Protein AF-A0A453E920-F1 (afdb_monomer)

Foldseek 3Di:
DPPPPDDELVNLLVVLVVCVVVVVLVSSLVSLVVSVVRPHDLVSLLSSLQVNLLSCLLVVVLVSSLVSVLCSFFVSVDAVVVLVPDPSNPSSCVDVSVVVSVVPCVVDDNGGHPRHCVVLVVVVCVVPPCLVVLLVVLVVLLVVLVVQLVVLVVLLVQLVVDDPPRDPNVVSVVSNCVSVVSNVVSVVVNVVSVVVSVVVSVVVVVVVVQQQDWDQDPVRDTDGNVVCVVVDDDPDPPPVVVVVVVPPDDDDDDDPPPDD

Radius of gyration: 28.73 Å; Cα contacts (8 Å, |Δi|>4): 225; chains: 1; bounding box: 76×43×96 Å

Structure (mmCIF, N/CA/C/O backbone):
data_AF-A0A453E920-F1
#
_entry.id   AF-A0A453E920-F1
#
loop_
_atom_site.group_PDB
_atom_site.id
_atom_site.type_symbol
_atom_site.label_atom_id
_atom_site.label_alt_id
_atom_site.label_comp_id
_atom_site.label_asym_id
_atom_site.label_entity_id
_atom_site.label_seq_id
_atom_site.pdbx_PDB_ins_code
_atom_site.Cartn_x
_atom_site.Cartn_y
_atom_site.Cartn_z
_atom_site.occupancy
_atom_site.B_iso_or_equiv
_atom_site.auth_seq_id
_atom_site.auth_comp_id
_atom_site.auth_asym_id
_atom_site.auth_atom_id
_atom_site.pdbx_PDB_model_num
ATOM 1 N N . LYS A 1 1 ? -12.575 -1.274 51.269 1.00 40.09 1 LYS A N 1
ATOM 2 C CA . LYS A 1 1 ? -12.071 -0.145 50.456 1.00 40.09 1 LYS A CA 1
ATOM 3 C C . LYS A 1 1 ? -11.184 -0.757 49.392 1.00 40.09 1 LYS A C 1
ATOM 5 O O . LYS A 1 1 ? -10.051 -1.095 49.708 1.00 40.09 1 LYS A O 1
ATOM 10 N N . GLU A 1 2 ? -11.738 -1.022 48.214 1.00 43.22 2 GLU A N 1
ATOM 11 C CA . GLU A 1 2 ? -10.924 -1.364 47.049 1.00 43.22 2 GLU A CA 1
ATOM 12 C C . GLU A 1 2 ? -10.116 -0.117 46.690 1.00 43.22 2 GLU A C 1
ATOM 14 O O . GLU A 1 2 ? -10.652 0.991 46.658 1.00 43.22 2 GLU A O 1
ATOM 19 N N . VAL A 1 3 ? -8.803 -0.281 46.577 1.00 48.22 3 VAL A N 1
ATOM 20 C CA . VAL A 1 3 ? -7.906 0.777 46.127 1.00 48.22 3 VAL A CA 1
ATOM 21 C C . VAL A 1 3 ? -8.086 0.825 44.618 1.00 48.22 3 VAL A C 1
ATOM 23 O O . VAL A 1 3 ? -7.586 -0.050 43.918 1.00 48.22 3 VAL A O 1
AT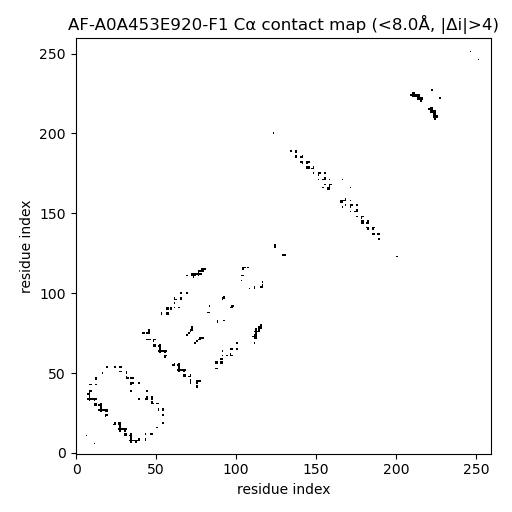OM 26 N N . GLU A 1 4 ? -8.872 1.784 44.137 1.00 58.09 4 GLU A N 1
ATOM 27 C CA . GLU A 1 4 ? -9.007 2.059 42.709 1.00 58.09 4 GLU A CA 1
ATOM 28 C C . GLU A 1 4 ? -7.611 2.452 42.203 1.00 58.09 4 GLU A C 1
ATOM 30 O O . GLU A 1 4 ? -7.067 3.499 42.568 1.00 58.09 4 GLU A O 1
ATOM 35 N N . ALA A 1 5 ? -6.956 1.530 41.495 1.00 64.88 5 ALA A N 1
ATOM 36 C CA . ALA A 1 5 ? -5.640 1.766 40.924 1.00 64.88 5 ALA A CA 1
ATOM 37 C C . ALA A 1 5 ? -5.732 2.940 39.939 1.00 64.88 5 ALA A C 1
ATOM 39 O O . ALA A 1 5 ? -6.736 3.083 39.242 1.00 64.88 5 ALA A O 1
ATOM 40 N N . ALA A 1 6 ? -4.698 3.786 39.896 1.00 77.81 6 ALA A N 1
ATOM 41 C CA . ALA A 1 6 ? -4.668 4.926 38.984 1.00 77.81 6 ALA A CA 1
ATOM 42 C C . ALA A 1 6 ? -4.947 4.465 37.536 1.00 77.81 6 ALA A C 1
ATOM 44 O O . ALA A 1 6 ? -4.443 3.407 37.141 1.00 77.81 6 ALA A O 1
ATOM 45 N N . PRO A 1 7 ? -5.745 5.217 36.755 1.00 84.25 7 PRO A N 1
ATOM 46 C CA . PRO A 1 7 ? -6.110 4.812 35.405 1.00 84.25 7 PRO A CA 1
ATOM 47 C C . PRO A 1 7 ? -4.858 4.671 34.535 1.00 84.25 7 PRO A C 1
ATOM 49 O O . PRO A 1 7 ? -4.007 5.560 34.496 1.00 84.25 7 PRO A O 1
ATOM 52 N N . THR A 1 8 ? -4.743 3.534 33.853 1.00 94.12 8 THR A N 1
ATOM 53 C CA . THR A 1 8 ? -3.705 3.265 32.852 1.00 94.12 8 THR A CA 1
ATOM 54 C C . THR A 1 8 ? -4.276 3.450 31.450 1.00 94.12 8 THR A C 1
ATOM 56 O O . THR A 1 8 ? -5.490 3.341 31.259 1.00 94.12 8 THR A O 1
ATOM 59 N N . ALA A 1 9 ? -3.414 3.676 30.455 1.00 93.44 9 ALA A N 1
ATOM 60 C CA . ALA A 1 9 ? -3.840 3.771 29.059 1.00 93.44 9 ALA A CA 1
ATOM 61 C C . ALA A 1 9 ? -4.641 2.532 28.613 1.00 93.44 9 ALA A C 1
ATOM 63 O O . ALA A 1 9 ? -5.716 2.669 28.034 1.00 93.44 9 ALA A O 1
ATOM 64 N N . GLU A 1 10 ? -4.181 1.327 28.963 1.00 93.38 10 GLU A N 1
ATOM 65 C CA . GLU A 1 10 ? -4.904 0.072 28.717 1.00 93.38 10 GLU A CA 1
ATOM 66 C C . GLU A 1 10 ? -6.298 0.048 29.371 1.00 93.38 10 GLU A C 1
ATOM 68 O O . GLU A 1 10 ? -7.283 -0.307 28.721 1.00 93.38 10 GLU A O 1
ATOM 73 N N . SER A 1 11 ? -6.405 0.455 30.642 1.00 94.81 11 SER A N 1
ATOM 74 C CA . SER A 1 11 ? -7.687 0.503 31.358 1.00 94.81 11 SER A CA 1
ATOM 75 C C . SER A 1 11 ? -8.667 1.471 30.687 1.00 94.81 11 SER A C 1
ATOM 77 O O . SER A 1 11 ? -9.828 1.124 30.469 1.00 94.81 11 SER A O 1
ATOM 79 N N . CYS A 1 12 ? -8.186 2.644 30.265 1.00 96.12 12 CYS A N 1
ATOM 80 C CA . CYS A 1 12 ? -8.972 3.612 29.505 1.00 96.12 12 CYS A CA 1
ATOM 81 C C . CYS A 1 12 ? -9.423 3.055 28.144 1.00 96.12 12 CYS A C 1
ATOM 83 O O . CYS A 1 12 ? -10.592 3.194 27.793 1.00 96.12 12 CYS A O 1
ATOM 85 N N . VAL A 1 13 ? -8.559 2.354 27.398 1.00 95.94 13 VAL A N 1
ATOM 86 C CA . VAL A 1 13 ? -8.959 1.695 26.137 1.00 95.94 13 VAL A CA 1
ATOM 87 C C . VAL A 1 13 ? -10.060 0.659 26.379 1.00 95.94 13 VAL A C 1
ATOM 89 O O . VAL A 1 13 ? -11.069 0.653 25.671 1.00 95.94 13 VAL A O 1
ATOM 92 N N . ASN A 1 14 ? -9.910 -0.191 27.395 1.00 95.44 14 ASN A N 1
ATOM 93 C CA . ASN A 1 14 ? -10.899 -1.220 27.717 1.00 95.44 14 ASN A CA 1
ATOM 94 C C . ASN A 1 14 ? -12.241 -0.612 28.153 1.00 95.44 14 ASN A C 1
ATOM 96 O O . ASN A 1 14 ? -13.299 -1.047 27.694 1.00 95.44 14 ASN A O 1
ATOM 100 N N . LEU A 1 15 ? -12.207 0.437 28.977 1.00 96.12 15 LEU A N 1
ATOM 101 C CA . LEU A 1 15 ? -13.405 1.161 29.397 1.00 96.12 15 LEU A CA 1
ATOM 102 C C . LEU A 1 15 ? -14.082 1.879 28.218 1.00 96.12 15 LEU A C 1
ATOM 104 O O . LEU A 1 15 ? -15.309 1.876 28.104 1.00 96.12 15 LEU A O 1
ATOM 108 N N . GLY A 1 16 ? -13.297 2.451 27.303 1.00 96.88 16 GLY A N 1
ATOM 109 C CA . GLY A 1 16 ? -13.800 3.058 26.074 1.00 96.88 16 GLY A CA 1
ATOM 110 C C . GLY A 1 16 ? -14.535 2.052 25.186 1.00 96.88 16 GLY A C 1
ATOM 111 O O . GLY A 1 16 ? -15.631 2.341 24.706 1.00 96.88 16 GLY A O 1
ATOM 112 N N . LEU A 1 17 ? -13.991 0.841 25.031 1.00 95.25 17 LEU A N 1
ATOM 113 C CA . LEU A 1 17 ? -14.656 -0.259 24.322 1.00 95.25 17 LEU A CA 1
ATOM 114 C C . LEU A 1 17 ? -15.970 -0.671 25.000 1.00 95.25 17 LEU A C 1
ATOM 116 O O . LEU A 1 17 ? -16.976 -0.885 24.318 1.00 95.25 17 LEU A O 1
ATOM 120 N N . GLU A 1 18 ? -16.001 -0.727 26.334 1.00 94.88 18 GLU A N 1
ATOM 121 C CA . GLU A 1 18 ? -17.229 -1.013 27.077 1.00 94.88 18 GLU A CA 1
ATOM 122 C C . GLU A 1 18 ? -18.301 0.058 26.818 1.00 94.88 18 GLU A C 1
ATOM 124 O O . GLU A 1 18 ? -19.453 -0.276 26.522 1.00 94.88 18 GLU A O 1
ATOM 129 N N . PHE A 1 19 ? -17.942 1.345 26.860 1.00 96.75 19 PHE A N 1
ATOM 130 C CA . PHE A 1 19 ? -18.871 2.426 26.523 1.00 96.75 19 PHE A CA 1
ATOM 131 C C . PHE A 1 19 ? -19.342 2.363 25.073 1.00 96.75 19 PHE A C 1
ATOM 133 O O . PHE A 1 19 ? -20.539 2.528 24.816 1.00 96.75 19 PHE A O 1
ATOM 140 N N . PHE A 1 20 ? -18.438 2.072 24.138 1.00 94.50 20 PHE A N 1
ATOM 141 C CA . PHE A 1 20 ? -18.773 1.943 22.726 1.00 94.50 20 PHE A CA 1
ATOM 142 C C . PHE A 1 20 ? -19.792 0.821 22.492 1.00 94.50 20 PHE A C 1
ATOM 144 O O . PHE A 1 20 ? -20.816 1.055 21.853 1.00 94.50 20 PHE A O 1
ATOM 151 N N . SER A 1 21 ? -19.603 -0.344 23.125 1.00 92.12 21 SER A N 1
ATOM 152 C CA . SER A 1 21 ? -20.544 -1.476 23.043 1.00 92.12 21 SER A CA 1
ATOM 153 C C . SER A 1 21 ? -21.952 -1.149 23.565 1.00 92.12 21 SER A C 1
ATOM 155 O O . SER A 1 21 ? -22.941 -1.730 23.121 1.00 92.12 21 SER A O 1
ATOM 157 N N . LYS A 1 22 ? -22.061 -0.178 24.483 1.00 94.50 22 LYS A N 1
ATOM 158 C CA . LYS A 1 22 ? -23.331 0.327 25.032 1.00 94.50 22 LYS A CA 1
ATOM 159 C C . LYS A 1 22 ? -23.929 1.471 24.201 1.00 94.50 22 LYS A C 1
ATOM 161 O O . LYS A 1 22 ? -24.907 2.081 24.629 1.00 94.50 22 LYS A O 1
ATOM 166 N N . GLY A 1 23 ? -23.330 1.820 23.061 1.00 91.69 23 GLY A N 1
ATOM 167 C CA . GLY A 1 23 ? -23.724 2.964 22.232 1.00 91.69 23 GLY A CA 1
ATOM 168 C C . GLY A 1 23 ? -23.377 4.327 22.843 1.00 91.69 23 GLY A C 1
ATOM 169 O O . GLY A 1 23 ? -23.769 5.368 22.313 1.00 91.69 23 GLY A O 1
ATOM 170 N N . ARG A 1 24 ? -22.621 4.360 23.947 1.00 96.00 24 ARG A N 1
ATOM 171 C CA . ARG A 1 24 ? -22.171 5.586 24.623 1.00 96.00 24 ARG A CA 1
ATOM 172 C C . ARG A 1 24 ? -20.911 6.132 23.949 1.00 96.00 24 ARG A C 1
ATOM 174 O O . ARG A 1 24 ? -19.846 6.236 24.546 1.00 96.00 24 ARG A O 1
ATOM 181 N N . VAL A 1 25 ? -21.038 6.493 22.674 1.00 95.06 25 VAL A N 1
ATOM 182 C CA . VAL A 1 25 ? -19.895 6.835 21.807 1.00 95.06 25 VAL A CA 1
ATOM 183 C C . VAL A 1 25 ? -19.131 8.076 22.278 1.00 95.06 25 VAL A C 1
ATOM 185 O O . VAL A 1 25 ? -17.922 8.159 22.096 1.00 95.06 25 VAL A O 1
ATOM 188 N N . ARG A 1 26 ? -19.811 9.050 22.899 1.00 96.56 26 ARG A N 1
ATOM 189 C CA . ARG A 1 26 ? -19.144 10.245 23.448 1.00 96.56 26 ARG A CA 1
ATOM 190 C C . ARG A 1 26 ? -18.213 9.896 24.607 1.00 96.56 26 ARG A C 1
ATOM 192 O O . ARG A 1 26 ? -17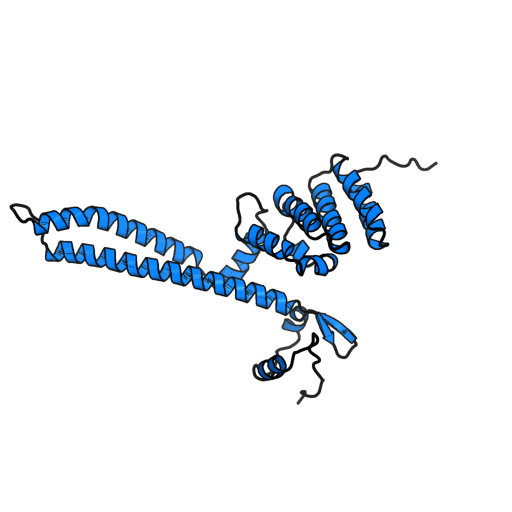.072 10.334 24.598 1.00 96.56 26 ARG A O 1
ATOM 199 N N . ASP A 1 27 ? -18.688 9.067 25.531 1.00 96.69 27 ASP A N 1
ATOM 200 C CA . ASP A 1 27 ? -17.893 8.627 26.679 1.00 96.69 27 ASP A CA 1
ATOM 201 C C . ASP A 1 27 ? -16.750 7.708 26.227 1.00 96.69 27 ASP A C 1
ATOM 203 O O . ASP A 1 27 ? -15.643 7.787 26.745 1.00 96.69 27 ASP A O 1
ATOM 207 N N . ALA A 1 28 ? -16.985 6.881 25.202 1.00 97.50 28 ALA A N 1
ATOM 208 C CA . ALA A 1 28 ? -15.938 6.070 24.587 1.00 97.50 28 ALA A CA 1
ATOM 209 C C . ALA A 1 28 ? -14.802 6.927 24.005 1.00 97.50 28 ALA A C 1
ATOM 211 O O . ALA A 1 28 ? -13.634 6.643 24.254 1.00 97.50 28 ALA A O 1
ATOM 212 N N . LEU A 1 29 ? -15.140 7.990 23.263 1.00 97.69 29 LEU A N 1
ATOM 213 C CA . LEU A 1 29 ? -14.156 8.930 22.716 1.00 97.69 29 LEU A CA 1
ATOM 214 C C . LEU A 1 29 ? -13.312 9.580 23.816 1.00 97.69 29 LEU A C 1
ATOM 216 O O . LEU A 1 29 ? -12.095 9.613 23.682 1.00 97.69 29 LEU A O 1
ATOM 220 N N . GLU A 1 30 ? -13.943 10.031 24.902 1.00 97.69 30 GLU A N 1
ATOM 221 C CA . GLU A 1 30 ? -13.234 10.621 26.044 1.00 97.69 30 GLU A CA 1
ATOM 222 C C . GLU A 1 30 ? -12.241 9.630 26.663 1.00 97.69 30 GLU A C 1
ATOM 224 O O . GLU A 1 30 ? -11.102 9.988 26.948 1.00 97.69 30 GLU A O 1
ATOM 229 N N . GLN A 1 31 ? -12.622 8.358 26.805 1.00 97.62 31 GLN A N 1
ATOM 230 C CA . GLN A 1 31 ? -11.706 7.339 27.318 1.00 97.62 31 GLN A CA 1
ATOM 231 C C . GLN A 1 31 ? -10.543 7.041 26.363 1.00 97.62 31 GLN A C 1
ATOM 233 O O . GLN A 1 31 ? -9.417 6.859 26.821 1.00 97.62 31 GLN A O 1
ATOM 238 N N . PHE A 1 32 ? -10.770 7.022 25.048 1.00 97.62 32 PHE A N 1
ATOM 239 C CA . PHE A 1 32 ? -9.674 6.860 24.088 1.00 97.62 32 PHE A CA 1
ATOM 240 C C . PHE A 1 32 ? -8.736 8.072 24.065 1.00 97.62 32 PHE A C 1
ATOM 242 O O . PHE A 1 32 ? -7.530 7.886 23.927 1.00 97.62 32 PHE A O 1
ATOM 249 N N . ASP A 1 33 ? -9.258 9.285 24.252 1.00 97.69 33 ASP A N 1
ATOM 250 C CA . ASP A 1 33 ? -8.441 10.494 24.392 1.00 97.69 33 ASP A CA 1
ATOM 251 C C . ASP A 1 33 ? -7.601 10.452 25.674 1.00 97.69 33 ASP A C 1
ATOM 253 O O . ASP A 1 33 ? -6.383 10.612 25.609 1.00 97.69 33 ASP A O 1
ATOM 257 N N . ASN A 1 34 ? -8.205 10.089 26.809 1.00 96.56 34 ASN A N 1
ATOM 258 C CA . ASN A 1 34 ? -7.480 9.887 28.065 1.00 96.56 34 ASN A CA 1
ATOM 259 C C . ASN A 1 34 ? -6.376 8.828 27.921 1.00 96.56 34 ASN A C 1
ATOM 261 O O . ASN A 1 34 ? -5.266 9.018 28.411 1.00 96.56 34 ASN A O 1
ATOM 265 N N . ALA A 1 35 ? -6.639 7.725 27.210 1.00 97.00 35 ALA A N 1
ATOM 266 C CA . ALA A 1 35 ? -5.626 6.701 26.967 1.00 97.00 35 ALA A CA 1
ATOM 267 C C . ALA A 1 35 ? -4.400 7.249 26.217 1.00 97.00 35 ALA A C 1
ATOM 269 O O . ALA A 1 35 ? -3.276 6.846 26.511 1.00 97.00 35 ALA A O 1
ATOM 270 N N . LEU A 1 36 ? -4.607 8.177 25.277 1.00 96.75 36 LEU A N 1
ATOM 271 C CA . LEU A 1 36 ? -3.535 8.816 24.513 1.00 96.75 36 LEU A CA 1
ATOM 272 C C . LEU A 1 36 ? -2.729 9.828 25.344 1.00 96.75 36 LEU A C 1
ATOM 274 O O . LEU A 1 36 ? -1.555 10.050 25.050 1.00 96.75 36 LEU A O 1
ATOM 278 N N . GLU A 1 37 ? -3.315 10.395 26.400 1.00 96.62 37 GLU A N 1
ATOM 279 C CA . GLU A 1 37 ? -2.640 11.313 27.329 1.00 96.62 37 GLU A CA 1
ATOM 280 C C . GLU A 1 37 ? -1.809 10.588 28.406 1.00 96.62 37 GLU A C 1
ATOM 282 O O . GLU A 1 37 ? -0.866 11.158 28.959 1.00 96.62 37 GLU A O 1
ATOM 287 N N . LEU A 1 38 ? -2.101 9.313 28.683 1.00 93.44 38 LEU A N 1
ATOM 288 C CA . LEU A 1 38 ? -1.486 8.522 29.761 1.00 93.44 38 LEU A CA 1
ATOM 289 C C . LEU A 1 38 ? -0.159 7.837 29.378 1.00 93.44 38 LEU A C 1
ATOM 291 O O . LEU A 1 38 ? 0.221 6.842 29.995 1.00 93.44 38 LEU A O 1
ATOM 295 N N . ASN A 1 39 ? 0.569 8.374 28.392 1.00 91.81 39 ASN A N 1
ATOM 296 C CA . ASN A 1 39 ? 1.795 7.788 27.826 1.00 91.81 39 ASN A CA 1
ATOM 297 C C . ASN A 1 39 ? 1.612 6.319 27.392 1.00 91.81 39 ASN A C 1
ATOM 299 O O . ASN A 1 39 ? 2.271 5.426 27.936 1.00 91.81 39 ASN A O 1
ATOM 303 N N . PRO A 1 40 ? 0.729 6.057 26.414 1.00 95.69 40 PRO A N 1
ATOM 304 C CA . PRO A 1 40 ? 0.467 4.705 25.946 1.00 95.69 40 PRO A CA 1
ATOM 305 C C . PRO A 1 40 ? 1.712 4.084 25.308 1.00 95.69 40 PRO A C 1
ATOM 307 O O . PRO A 1 40 ? 2.503 4.753 24.633 1.00 95.69 40 PRO A O 1
ATOM 310 N N . ASN A 1 41 ? 1.854 2.769 25.441 1.00 95.12 41 ASN A N 1
ATOM 311 C CA . ASN A 1 41 ? 2.783 2.034 24.591 1.00 95.12 41 ASN A CA 1
ATOM 312 C C . ASN A 1 41 ? 2.271 2.002 23.126 1.00 95.12 41 ASN A C 1
ATOM 314 O O . ASN A 1 41 ? 1.104 2.309 22.865 1.00 95.12 41 ASN A O 1
ATOM 318 N N . PRO A 1 42 ? 3.101 1.621 22.136 1.00 93.69 42 PRO A N 1
ATOM 319 C CA . PRO A 1 42 ? 2.688 1.640 20.730 1.00 93.69 42 PRO A CA 1
ATOM 320 C C . PRO A 1 42 ? 1.435 0.808 20.418 1.00 93.69 42 PRO A C 1
ATOM 322 O O . PRO A 1 42 ? 0.657 1.188 19.548 1.00 93.69 42 PRO A O 1
ATOM 325 N N . THR A 1 43 ? 1.220 -0.305 21.122 1.00 93.50 43 THR A N 1
ATOM 326 C CA . THR A 1 43 ? 0.046 -1.171 20.934 1.00 93.50 43 THR A CA 1
ATOM 327 C C . THR A 1 43 ? -1.219 -0.513 21.481 1.00 93.50 43 THR A C 1
ATOM 329 O O . THR A 1 43 ? -2.259 -0.530 20.827 1.00 93.50 43 THR A O 1
ATOM 332 N N . GLU A 1 44 ? -1.131 0.105 22.658 1.00 93.75 44 GLU A N 1
ATOM 333 C CA . GLU A 1 44 ? -2.232 0.853 23.275 1.00 93.75 44 GLU A CA 1
ATOM 334 C C . GLU A 1 44 ? -2.606 2.075 22.440 1.00 93.75 44 GLU A C 1
ATOM 336 O O . GLU A 1 44 ? -3.784 2.305 22.184 1.00 93.75 44 GLU A O 1
ATOM 341 N N . ALA A 1 45 ? -1.612 2.818 21.947 1.00 95.94 45 ALA A N 1
ATOM 342 C CA . ALA A 1 45 ? -1.836 3.961 21.073 1.00 95.94 45 ALA A CA 1
ATOM 343 C C . ALA A 1 45 ? -2.484 3.532 19.749 1.00 95.94 45 ALA A C 1
ATOM 345 O O . ALA A 1 45 ? -3.458 4.148 19.315 1.00 95.94 45 ALA A O 1
ATOM 346 N N . GLN A 1 46 ? -2.007 2.435 19.143 1.00 95.62 46 GLN A N 1
ATOM 347 C CA . GLN A 1 46 ? -2.631 1.846 17.955 1.00 95.62 46 GLN A CA 1
ATOM 348 C C . GLN A 1 46 ? -4.113 1.540 18.203 1.00 95.62 46 GLN A C 1
ATOM 350 O O . GLN A 1 46 ? -4.960 1.922 17.394 1.00 95.62 46 GLN A O 1
ATOM 355 N N . ALA A 1 47 ? -4.424 0.869 19.316 1.00 95.62 47 ALA A N 1
ATOM 356 C CA . ALA A 1 47 ? -5.787 0.505 19.684 1.00 95.62 47 ALA A CA 1
ATOM 357 C C . ALA A 1 47 ? -6.654 1.741 19.964 1.00 95.62 47 ALA A C 1
ATOM 359 O O . ALA A 1 47 ? -7.778 1.819 19.475 1.00 95.62 47 ALA A O 1
ATOM 360 N N . ALA A 1 48 ? -6.130 2.731 20.689 1.00 97.25 48 ALA A N 1
ATOM 361 C CA . ALA A 1 48 ? -6.837 3.969 20.995 1.00 97.25 48 ALA A CA 1
ATOM 362 C C . ALA A 1 48 ? -7.180 4.757 19.721 1.00 97.25 48 ALA A C 1
ATOM 364 O O . ALA A 1 48 ? -8.345 5.096 19.517 1.00 97.25 48 ALA A O 1
ATOM 365 N N . PHE A 1 49 ? -6.218 4.981 18.816 1.00 97.75 49 PHE A N 1
ATOM 366 C CA . PHE A 1 49 ? -6.482 5.655 17.538 1.00 97.75 49 PHE A CA 1
ATOM 367 C C . PHE A 1 49 ? -7.456 4.871 16.655 1.00 97.75 49 PHE A C 1
ATOM 369 O O . PHE A 1 49 ? -8.344 5.469 16.043 1.00 97.75 49 PHE A O 1
ATOM 376 N N . TYR A 1 50 ? -7.324 3.544 16.601 1.00 96.44 50 TYR A N 1
ATOM 377 C CA . TYR A 1 50 ? -8.234 2.696 15.837 1.00 96.44 50 TYR A CA 1
ATOM 378 C C . TYR A 1 50 ? -9.671 2.767 16.365 1.00 96.44 50 TYR A C 1
ATOM 380 O O . TYR A 1 50 ? -10.595 3.067 15.611 1.00 96.44 50 TYR A O 1
ATOM 388 N N . ASN A 1 51 ? -9.863 2.576 17.669 1.00 97.06 51 ASN A N 1
ATOM 389 C CA . ASN A 1 51 ? -11.191 2.606 18.273 1.00 97.06 51 ASN A CA 1
ATOM 390 C C . ASN A 1 51 ? -11.805 4.013 18.230 1.00 97.06 51 ASN A C 1
ATOM 392 O O . ASN A 1 51 ? -13.008 4.164 18.011 1.00 97.06 51 ASN A O 1
ATOM 396 N N . LYS A 1 52 ? -10.982 5.064 18.343 1.00 97.69 52 LYS A N 1
ATOM 397 C CA . LYS A 1 52 ? -11.408 6.448 18.105 1.00 97.69 52 LYS A CA 1
ATOM 398 C C . LYS A 1 52 ? -11.911 6.638 16.670 1.00 97.69 52 LYS A C 1
ATOM 400 O O . LYS A 1 52 ? -12.936 7.292 16.462 1.00 97.69 52 LYS A O 1
ATOM 405 N N . ALA A 1 53 ? -11.259 6.018 15.685 1.00 97.12 53 ALA A N 1
ATOM 406 C CA . ALA A 1 53 ? -11.751 6.008 14.313 1.00 97.12 53 ALA A CA 1
ATOM 407 C C . ALA A 1 53 ? -13.092 5.269 14.174 1.00 97.12 53 ALA A C 1
ATOM 409 O O . ALA A 1 53 ? -13.979 5.803 13.509 1.00 97.12 53 ALA A O 1
ATOM 410 N N . CYS A 1 54 ? -13.283 4.114 14.831 1.00 95.19 54 CYS A N 1
ATOM 411 C CA . CYS A 1 54 ? -14.578 3.414 14.867 1.00 95.19 54 CYS A CA 1
ATOM 412 C C . CYS A 1 54 ? -15.686 4.320 15.428 1.00 95.19 54 CYS A C 1
ATOM 414 O O . CYS A 1 54 ? -16.759 4.438 14.838 1.00 95.19 54 CYS A O 1
ATOM 416 N N . CYS A 1 55 ? -15.410 5.038 16.522 1.00 95.62 55 CYS A N 1
ATOM 417 C CA . CYS A 1 55 ? -16.343 6.005 17.101 1.00 95.62 55 CYS A CA 1
ATOM 418 C C . CYS A 1 55 ? -16.724 7.128 16.127 1.00 95.62 55 CYS A C 1
ATOM 420 O O . CYS A 1 55 ? -17.895 7.504 16.042 1.00 95.62 55 CYS A O 1
ATOM 422 N N . HIS A 1 56 ? -15.756 7.683 15.392 1.00 96.56 56 HIS A N 1
ATOM 423 C CA . HIS A 1 56 ? -16.032 8.709 14.384 1.00 96.56 56 HIS A CA 1
ATOM 424 C C . HIS A 1 56 ? -16.783 8.145 13.174 1.00 96.56 56 HIS A C 1
ATOM 426 O O . HIS A 1 56 ? -17.704 8.800 12.690 1.00 96.56 56 HIS A O 1
ATOM 432 N N . ALA A 1 57 ? -16.456 6.929 12.729 1.00 92.62 57 ALA A N 1
ATOM 433 C CA . ALA A 1 57 ? -17.164 6.230 11.659 1.00 92.62 57 ALA A CA 1
ATOM 434 C C . ALA A 1 57 ? -18.635 5.984 12.025 1.00 92.62 57 ALA A C 1
ATOM 436 O O . ALA A 1 57 ? -19.523 6.296 11.234 1.00 92.62 57 ALA A O 1
ATOM 437 N N . TYR A 1 58 ? -18.896 5.526 13.252 1.00 91.00 58 TYR A N 1
ATOM 438 C CA . TYR A 1 58 ? -20.247 5.335 13.784 1.00 91.00 58 TYR A CA 1
ATOM 439 C C . TYR A 1 58 ? -21.057 6.642 13.817 1.00 91.00 58 TYR A C 1
ATOM 441 O O . TYR A 1 58 ? -22.272 6.637 13.649 1.00 91.00 58 TYR A O 1
ATOM 449 N N . ARG A 1 59 ? -20.387 7.781 14.027 1.00 93.25 59 ARG A N 1
ATOM 450 C CA . ARG A 1 59 ? -21.001 9.119 14.034 1.00 93.25 59 ARG A CA 1
ATOM 451 C C . ARG A 1 59 ? -21.080 9.774 12.650 1.00 93.25 59 ARG A C 1
ATOM 453 O O . ARG A 1 59 ? -21.431 10.949 12.585 1.00 93.25 59 ARG A O 1
ATOM 460 N N . GLU A 1 60 ? -20.719 9.060 11.583 1.00 91.62 60 GLU A N 1
ATOM 461 C CA . GLU A 1 60 ? -20.625 9.582 10.208 1.00 91.62 60 GLU A CA 1
ATOM 462 C C . GLU A 1 60 ? -19.630 10.756 10.058 1.00 91.62 60 GLU A C 1
ATOM 464 O O . GLU A 1 60 ? -19.676 11.548 9.118 1.00 91.62 60 GLU A O 1
ATOM 469 N N . GLU A 1 61 ? -18.665 10.866 10.975 1.00 95.00 61 GLU A N 1
ATOM 470 C CA . GLU A 1 61 ? -17.610 11.881 10.959 1.00 95.00 61 GLU A CA 1
ATOM 471 C C . GLU A 1 61 ? -16.402 11.387 10.146 1.00 95.00 61 GLU A C 1
ATOM 473 O O . GLU A 1 61 ? -15.276 11.310 10.646 1.00 95.00 61 GLU A O 1
ATOM 478 N N . SER A 1 62 ? -16.633 11.055 8.871 1.00 92.88 62 SER A N 1
ATOM 479 C CA . SER A 1 62 ? -15.674 10.356 7.997 1.00 92.88 62 SER A CA 1
ATOM 480 C C . SER A 1 62 ? -14.295 11.014 7.920 1.00 92.88 62 SER A C 1
ATOM 482 O O . SER A 1 62 ? -13.278 10.325 7.917 1.00 92.88 62 SER A O 1
ATOM 484 N N . LYS A 1 63 ? -14.230 12.351 7.936 1.00 95.56 63 LYS A N 1
ATOM 485 C CA . LYS A 1 63 ? -12.956 13.089 7.930 1.00 95.56 63 LYS A CA 1
ATOM 486 C C . LYS A 1 63 ? -12.091 12.782 9.152 1.00 95.56 63 LYS A C 1
ATOM 488 O O . LYS A 1 63 ? -10.897 12.542 9.006 1.00 95.56 63 LYS A O 1
ATOM 493 N N . LYS A 1 64 ? -12.698 12.755 10.341 1.00 96.50 64 LYS A N 1
ATOM 494 C CA . LYS A 1 64 ? -11.984 12.464 11.592 1.00 96.50 64 LYS A CA 1
ATOM 495 C C . LYS A 1 64 ? -11.625 10.986 11.693 1.00 96.50 64 LYS A C 1
ATOM 497 O O . LYS A 1 64 ? -10.532 10.657 12.136 1.00 96.50 64 LYS A O 1
ATOM 502 N N . ALA A 1 65 ? -12.512 10.103 11.226 1.00 96.50 65 ALA A N 1
ATOM 503 C CA . ALA A 1 65 ? -12.216 8.675 11.134 1.00 96.50 65 ALA A CA 1
ATOM 504 C C . ALA A 1 65 ? -10.975 8.424 10.260 1.00 96.50 65 ALA A C 1
ATOM 506 O O . ALA A 1 65 ? -10.051 7.732 10.685 1.00 96.50 65 ALA A O 1
ATOM 507 N N . ALA A 1 66 ? -10.910 9.056 9.082 1.00 94.31 66 ALA A N 1
ATOM 508 C CA . ALA A 1 66 ? -9.756 8.967 8.193 1.00 94.31 66 ALA A CA 1
ATOM 509 C C . ALA A 1 66 ? -8.471 9.502 8.844 1.00 94.31 66 ALA A C 1
ATOM 511 O O . ALA A 1 66 ? -7.424 8.878 8.721 1.00 94.31 66 ALA A O 1
ATOM 512 N N . GLU A 1 67 ? -8.534 10.627 9.560 1.00 94.62 67 GLU A N 1
ATOM 513 C CA . GLU A 1 67 ? -7.381 11.203 10.262 1.00 94.62 67 GLU A CA 1
ATOM 514 C C . GLU A 1 67 ? -6.823 10.266 11.344 1.00 94.62 67 GLU A C 1
ATOM 516 O O . GLU A 1 67 ? -5.628 9.967 11.340 1.00 94.62 67 GLU A O 1
ATOM 521 N N . CYS A 1 68 ? -7.685 9.713 12.202 1.00 96.00 68 CYS A N 1
ATOM 522 C CA . CYS A 1 68 ? -7.275 8.726 13.203 1.00 96.00 68 CYS A CA 1
ATOM 523 C C . CYS A 1 68 ? -6.680 7.462 12.558 1.00 96.00 68 CYS A C 1
ATOM 525 O O . CYS A 1 68 ? -5.674 6.933 13.034 1.00 96.00 68 CYS A O 1
ATOM 527 N N . LEU A 1 69 ? -7.256 6.997 11.443 1.00 93.00 69 LEU A N 1
ATOM 528 C CA . LEU A 1 69 ? -6.734 5.841 10.716 1.00 93.00 69 LEU A CA 1
ATOM 529 C C . LEU A 1 69 ? -5.387 6.113 10.057 1.00 93.00 69 LEU A C 1
ATOM 531 O O . LEU A 1 69 ? -4.547 5.219 10.064 1.00 93.00 69 LEU A O 1
ATOM 535 N N . ARG A 1 70 ? -5.140 7.318 9.529 1.00 90.69 70 ARG A N 1
ATOM 536 C CA . ARG A 1 70 ? -3.818 7.678 8.992 1.00 90.69 70 ARG A CA 1
ATOM 537 C C . ARG A 1 70 ? -2.741 7.499 10.052 1.00 90.69 70 ARG A C 1
ATOM 539 O O . ARG A 1 70 ? -1.743 6.845 9.771 1.00 90.69 70 ARG A O 1
ATOM 546 N N . ILE A 1 71 ? -2.981 7.996 11.265 1.00 91.31 71 ILE A N 1
ATOM 547 C CA . ILE A 1 71 ? -2.055 7.854 12.396 1.00 91.31 71 ILE A CA 1
ATOM 548 C C . ILE A 1 71 ? -1.858 6.371 12.741 1.00 91.31 71 ILE A C 1
ATOM 550 O O . ILE A 1 71 ? -0.731 5.881 12.773 1.00 91.31 71 ILE A O 1
ATOM 554 N N . ALA A 1 72 ? -2.945 5.612 12.917 1.00 91.56 72 ALA A N 1
ATOM 555 C CA . ALA A 1 72 ? -2.859 4.191 13.260 1.00 91.56 72 ALA A CA 1
ATOM 556 C C . ALA A 1 72 ? -2.109 3.362 12.195 1.00 91.56 72 ALA A C 1
ATOM 558 O O . ALA A 1 72 ? -1.290 2.505 12.531 1.00 91.56 72 ALA A O 1
ATOM 559 N N . LEU A 1 73 ? -2.368 3.613 10.908 1.00 86.50 73 LEU A N 1
ATOM 560 C CA . LEU A 1 73 ? -1.757 2.907 9.777 1.00 86.50 73 LEU A CA 1
ATOM 561 C C . LEU A 1 73 ? -0.292 3.309 9.559 1.00 86.50 73 LEU A C 1
ATOM 563 O O . LEU A 1 73 ? 0.535 2.444 9.272 1.00 86.50 73 LEU A O 1
ATOM 567 N N . ARG A 1 74 ? 0.032 4.603 9.665 1.00 83.19 74 ARG A N 1
ATOM 568 C CA . ARG A 1 74 ? 1.381 5.142 9.445 1.00 83.19 74 ARG A CA 1
ATOM 569 C C . ARG A 1 74 ? 2.287 4.907 10.639 1.00 83.19 74 ARG A C 1
ATOM 571 O O . ARG A 1 74 ? 3.288 4.209 10.508 1.00 83.19 74 ARG A O 1
ATOM 578 N N . ASP A 1 75 ? 1.929 5.487 11.776 1.00 86.50 75 ASP A N 1
ATOM 579 C CA . ASP A 1 75 ? 2.834 5.641 12.916 1.00 86.50 75 ASP A CA 1
ATOM 580 C C . ASP A 1 75 ? 2.873 4.368 13.761 1.00 86.50 75 ASP A C 1
ATOM 582 O O . ASP A 1 75 ? 3.905 4.010 14.327 1.00 86.50 75 ASP A O 1
ATOM 586 N N . TYR A 1 76 ? 1.758 3.634 13.781 1.00 88.12 76 TYR A N 1
ATOM 587 C CA . TYR A 1 76 ? 1.615 2.417 14.573 1.00 88.12 76 TYR A CA 1
ATOM 588 C C . TYR A 1 76 ? 1.505 1.146 13.732 1.00 88.12 76 TYR A C 1
ATOM 590 O O . TYR A 1 76 ? 1.306 0.068 14.286 1.00 88.12 76 TYR A O 1
ATOM 598 N N . ASN A 1 77 ? 1.667 1.229 12.408 1.00 82.75 77 ASN A N 1
ATOM 599 C CA . ASN A 1 77 ? 1.686 0.075 11.5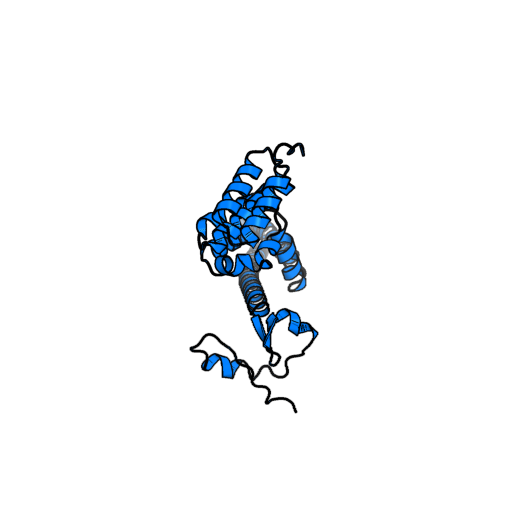03 1.00 82.75 77 ASN A CA 1
ATOM 600 C C . ASN A 1 77 ? 0.449 -0.842 11.640 1.00 82.75 77 ASN A C 1
ATOM 602 O O . ASN A 1 77 ? 0.551 -2.072 11.558 1.00 82.75 77 ASN A O 1
ATOM 606 N N . LEU A 1 78 ? -0.731 -0.248 11.859 1.00 85.19 78 LEU A N 1
ATOM 607 C CA . LEU A 1 78 ? -1.998 -0.968 11.796 1.00 85.19 78 LEU A CA 1
ATOM 608 C C . LEU A 1 78 ? -2.131 -1.623 10.416 1.00 85.19 78 LEU A C 1
ATOM 610 O O . LEU A 1 78 ? -1.826 -1.036 9.375 1.00 85.19 78 LEU A O 1
ATOM 614 N N . LYS A 1 79 ? -2.614 -2.864 10.387 1.00 82.88 79 LYS A N 1
ATOM 615 C CA . LYS A 1 79 ? -2.903 -3.536 9.122 1.00 82.88 79 LYS A CA 1
ATOM 616 C C . LYS A 1 79 ? -4.153 -2.916 8.511 1.00 82.88 79 LYS A C 1
ATOM 618 O O . LYS A 1 79 ? -5.222 -2.959 9.107 1.00 82.88 79 LYS A O 1
ATOM 623 N N . PHE A 1 80 ? -4.056 -2.438 7.275 1.00 80.06 80 PHE A N 1
ATOM 624 C CA . PHE A 1 80 ? -5.222 -1.926 6.544 1.00 80.06 80 PHE A CA 1
ATOM 625 C C . PHE A 1 80 ? -6.330 -2.983 6.385 1.00 80.06 80 PHE A C 1
ATOM 627 O O . PHE A 1 80 ? -7.513 -2.656 6.351 1.00 80.06 80 PHE A O 1
ATOM 634 N N . GLY A 1 81 ? -5.956 -4.270 6.366 1.00 73.25 81 GLY A N 1
ATOM 635 C CA . GLY A 1 81 ? -6.903 -5.384 6.420 1.00 73.25 81 GLY A CA 1
ATOM 636 C C . GLY A 1 81 ? -7.830 -5.349 7.642 1.00 73.25 81 GLY A C 1
ATOM 637 O O . GLY A 1 81 ? -8.981 -5.747 7.513 1.00 73.25 81 GLY A O 1
ATOM 638 N N . THR A 1 82 ? -7.379 -4.824 8.787 1.00 83.44 82 THR A N 1
ATOM 639 C CA . THR A 1 82 ? -8.221 -4.639 9.981 1.00 83.44 82 THR A CA 1
ATOM 640 C C . THR A 1 82 ? -9.394 -3.707 9.672 1.00 83.44 82 THR A C 1
ATOM 642 O O . THR A 1 82 ? -10.538 -4.094 9.869 1.00 83.44 82 THR A O 1
ATOM 645 N N . VAL A 1 83 ? -9.131 -2.551 9.051 1.00 85.31 83 VAL A N 1
ATOM 646 C CA . VAL A 1 83 ? -10.164 -1.571 8.651 1.00 85.31 83 VAL A CA 1
ATOM 647 C C . VAL A 1 83 ? -11.149 -2.164 7.636 1.00 85.31 83 VAL A C 1
ATOM 649 O O . VAL A 1 83 ? -12.347 -1.901 7.681 1.00 85.31 83 VAL A O 1
ATOM 652 N N . LEU A 1 84 ? -10.648 -2.979 6.702 1.00 78.62 84 LEU A N 1
ATOM 653 C CA . LEU A 1 84 ? -11.465 -3.609 5.661 1.00 78.62 84 LEU A CA 1
ATOM 654 C C . LEU A 1 84 ? -12.399 -4.705 6.184 1.00 78.62 84 LEU A C 1
ATOM 656 O O . LEU A 1 84 ? -13.436 -4.958 5.567 1.00 78.62 84 LEU A O 1
ATOM 660 N N . ASN A 1 85 ? -11.994 -5.383 7.255 1.00 77.44 85 ASN A N 1
ATOM 661 C CA . ASN A 1 85 ? -12.703 -6.527 7.822 1.00 77.44 85 ASN A CA 1
ATOM 662 C C . ASN A 1 85 ? -13.620 -6.133 8.986 1.00 77.44 85 ASN A C 1
ATOM 664 O O . ASN A 1 85 ? -14.428 -6.953 9.413 1.00 77.44 85 ASN A O 1
ATOM 668 N N . ASP A 1 86 ? -13.500 -4.907 9.495 1.00 81.31 86 ASP A N 1
ATOM 669 C CA . ASP A 1 86 ? -14.310 -4.445 10.612 1.00 81.31 86 ASP A CA 1
ATOM 670 C C . ASP A 1 86 ? -15.739 -4.072 10.150 1.00 81.31 86 ASP A C 1
ATOM 672 O O . ASP A 1 86 ? -15.910 -3.265 9.215 1.00 81.31 86 ASP A O 1
ATOM 676 N N . PRO A 1 87 ? -16.787 -4.670 10.753 1.00 79.94 87 PRO A N 1
ATOM 677 C CA . PRO A 1 87 ? -18.172 -4.298 10.483 1.00 79.94 87 PRO A CA 1
ATOM 678 C C . PRO A 1 87 ? -18.498 -2.854 10.893 1.00 79.94 87 PRO A C 1
ATOM 680 O O . PRO A 1 87 ? -19.248 -2.194 10.172 1.00 79.94 87 PRO A O 1
ATOM 683 N N . ASP A 1 88 ? -1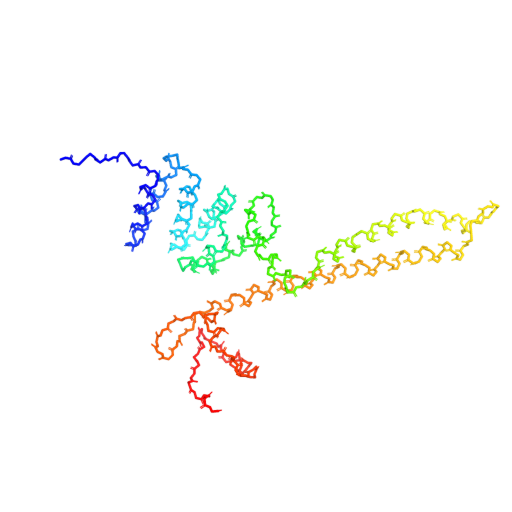7.898 -2.327 11.962 1.00 82.94 88 ASP A N 1
ATOM 684 C CA . ASP A 1 88 ? -18.136 -0.963 12.458 1.00 82.94 88 ASP A CA 1
ATOM 685 C C . ASP A 1 88 ? -17.601 0.095 11.482 1.00 82.94 88 ASP A C 1
ATOM 687 O O . ASP A 1 88 ? -18.065 1.235 11.446 1.00 82.94 88 ASP A O 1
ATOM 691 N N . MET A 1 89 ? -16.672 -0.303 10.610 1.00 87.12 89 MET A N 1
ATOM 692 C CA . MET A 1 89 ? -16.138 0.532 9.535 1.00 87.12 89 MET A CA 1
ATOM 693 C C . MET A 1 89 ? -16.985 0.507 8.259 1.00 87.12 89 MET A C 1
ATOM 695 O O . MET A 1 89 ? -16.648 1.203 7.301 1.00 87.12 89 MET A O 1
ATOM 699 N N . ALA A 1 90 ? -18.068 -0.274 8.185 1.00 83.19 90 ALA A N 1
ATOM 700 C CA . ALA A 1 90 ? -18.899 -0.339 6.980 1.00 83.19 90 ALA A CA 1
ATOM 701 C C . ALA A 1 90 ? -19.440 1.035 6.520 1.00 83.19 90 ALA A C 1
ATOM 703 O O . ALA A 1 90 ? -19.328 1.317 5.322 1.00 83.19 90 ALA A O 1
ATOM 704 N N . PRO A 1 91 ? -19.936 1.924 7.409 1.00 81.75 91 PRO A N 1
ATOM 705 C CA . PRO A 1 91 ? -20.368 3.267 7.011 1.00 81.75 91 PRO A CA 1
ATOM 706 C C . PRO A 1 91 ? -19.214 4.112 6.461 1.00 81.75 91 PRO A C 1
ATOM 708 O O . PRO A 1 91 ? -19.352 4.763 5.427 1.00 81.75 91 PRO A O 1
ATOM 711 N N . PHE A 1 92 ? -18.042 4.047 7.101 1.00 87.50 92 PHE A N 1
ATOM 712 C CA . PHE A 1 92 ? -16.853 4.771 6.653 1.00 87.50 92 PHE A CA 1
ATOM 713 C C . PHE A 1 92 ? -16.348 4.268 5.296 1.00 87.50 92 PHE A C 1
ATOM 715 O O . PHE A 1 92 ? -15.995 5.069 4.438 1.00 87.50 92 PHE A O 1
ATOM 722 N N . ARG A 1 93 ? -16.396 2.955 5.037 1.00 86.00 93 ARG A N 1
ATOM 723 C CA . ARG A 1 93 ? -15.985 2.366 3.750 1.00 86.00 93 ARG A CA 1
ATOM 724 C C . ARG A 1 93 ? -16.805 2.850 2.551 1.00 86.00 93 ARG A C 1
ATOM 726 O O . ARG A 1 93 ? -16.325 2.761 1.423 1.00 86.00 93 ARG A O 1
ATOM 733 N N . ALA A 1 94 ? -18.017 3.355 2.775 1.00 82.50 94 ALA A N 1
ATOM 734 C CA . ALA A 1 94 ? -18.844 3.959 1.734 1.00 82.50 94 ALA A CA 1
ATOM 735 C C . ALA A 1 94 ? -18.506 5.441 1.467 1.00 82.50 94 ALA A C 1
ATOM 737 O O . ALA A 1 94 ? -19.053 6.032 0.534 1.00 82.50 94 ALA A O 1
ATOM 738 N N . SER A 1 95 ? -17.628 6.049 2.269 1.00 83.94 95 SER A N 1
ATOM 739 C CA . SER A 1 95 ? -17.319 7.475 2.210 1.00 83.94 95 SER A CA 1
ATOM 740 C C . SER A 1 95 ? -16.222 7.805 1.181 1.00 83.94 95 SER A C 1
ATOM 742 O O . SER A 1 95 ? -15.365 6.967 0.875 1.00 83.94 95 SER A O 1
ATOM 744 N N . PRO A 1 96 ? -16.205 9.038 0.637 1.00 84.81 96 PRO A N 1
ATOM 745 C CA . PRO A 1 96 ? -15.124 9.484 -0.242 1.00 84.81 96 PRO A CA 1
ATOM 746 C C . PRO A 1 96 ? -13.767 9.535 0.478 1.00 84.81 96 PRO A C 1
ATOM 748 O O . PRO A 1 96 ? -12.747 9.219 -0.128 1.00 84.81 96 PRO A O 1
ATOM 751 N N . GLU A 1 97 ? -13.744 9.846 1.775 1.00 90.38 97 GLU A N 1
ATOM 752 C CA . GLU A 1 97 ? -12.521 9.888 2.586 1.00 90.38 97 GLU A CA 1
ATOM 753 C C . GLU A 1 97 ? -11.860 8.510 2.717 1.00 90.38 97 GLU A C 1
ATOM 755 O O . GLU A 1 97 ? -10.634 8.414 2.748 1.00 90.38 97 GLU A O 1
ATOM 760 N N . PHE A 1 98 ? -12.643 7.426 2.742 1.00 86.31 98 PHE A N 1
ATOM 761 C CA . PHE A 1 98 ? -12.075 6.081 2.702 1.00 86.31 98 PHE A CA 1
ATOM 762 C C . PHE A 1 98 ? -11.380 5.792 1.367 1.00 86.31 98 PHE A C 1
ATOM 764 O O . PHE A 1 98 ? -10.321 5.162 1.345 1.00 86.31 98 PHE A O 1
ATOM 771 N N . LYS A 1 99 ? -11.933 6.284 0.252 1.00 80.25 99 LYS A N 1
ATOM 772 C CA . LYS A 1 99 ? -11.298 6.161 -1.065 1.00 80.25 99 LYS A CA 1
ATOM 773 C C . LYS A 1 99 ? -9.978 6.933 -1.117 1.00 80.25 99 LYS A C 1
ATOM 775 O O . LYS A 1 99 ? -8.993 6.395 -1.611 1.00 80.25 99 LYS A O 1
ATOM 780 N N . GLU A 1 100 ? -9.938 8.145 -0.566 1.00 83.12 100 GLU A N 1
ATOM 781 C CA . GLU A 1 100 ? -8.697 8.922 -0.435 1.00 83.12 100 GLU A CA 1
ATOM 782 C C . GLU A 1 100 ? -7.656 8.166 0.396 1.00 83.12 100 GLU A C 1
ATOM 784 O O . GLU A 1 100 ? -6.534 7.968 -0.066 1.00 83.12 100 GLU A O 1
ATOM 789 N N . LEU A 1 101 ? -8.045 7.647 1.565 1.00 82.94 101 LEU A N 1
ATOM 790 C CA . LEU A 1 101 ? -7.168 6.851 2.426 1.00 82.94 101 LEU A CA 1
ATOM 791 C C . LEU A 1 101 ? -6.628 5.601 1.706 1.00 82.94 101 LEU A C 1
ATOM 793 O O . LEU A 1 101 ? -5.453 5.252 1.835 1.00 82.94 101 LEU A O 1
ATOM 797 N N . GLN A 1 102 ? -7.472 4.927 0.923 1.00 76.31 102 GLN A N 1
ATOM 798 C CA . GLN A 1 102 ? -7.077 3.774 0.119 1.00 76.31 102 GLN A CA 1
ATOM 799 C C . GLN A 1 102 ? -6.099 4.170 -0.995 1.00 76.31 102 GLN A C 1
ATOM 801 O O . GLN A 1 102 ? -5.105 3.478 -1.210 1.00 76.31 102 GLN A O 1
ATOM 806 N N . GLU A 1 103 ? -6.344 5.280 -1.690 1.00 73.44 103 GLU A N 1
ATOM 807 C CA . GLU A 1 103 ? -5.437 5.805 -2.711 1.00 73.44 103 GLU A CA 1
ATOM 808 C C . GLU A 1 103 ? -4.092 6.236 -2.120 1.00 73.44 103 GLU A C 1
ATOM 810 O O . GLU A 1 103 ? -3.056 5.953 -2.718 1.00 73.44 103 GLU A O 1
ATOM 815 N N . GLU A 1 104 ? -4.079 6.871 -0.948 1.00 73.38 104 GLU A N 1
ATOM 816 C CA . GLU A 1 104 ? -2.858 7.218 -0.215 1.00 73.38 104 GLU A CA 1
ATOM 817 C C . GLU A 1 104 ? -2.048 5.950 0.114 1.00 73.38 104 GLU A C 1
ATOM 819 O O . GLU A 1 104 ? -0.857 5.860 -0.209 1.00 73.38 104 GLU A O 1
ATOM 824 N N . ALA A 1 105 ? -2.710 4.924 0.661 1.00 68.38 105 ALA A N 1
ATOM 825 C CA . ALA A 1 105 ? -2.089 3.639 0.980 1.00 68.38 105 ALA A CA 1
ATOM 826 C C . ALA A 1 105 ? -1.576 2.891 -0.270 1.00 68.38 105 ALA A C 1
ATOM 828 O O . ALA A 1 105 ? -0.585 2.158 -0.200 1.00 68.38 105 ALA A O 1
ATOM 829 N N . LEU A 1 106 ? -2.215 3.087 -1.430 1.00 63.09 106 LEU A N 1
ATOM 830 C CA . LEU A 1 106 ? -1.788 2.528 -2.717 1.00 63.09 106 LEU A CA 1
ATOM 831 C C . LEU A 1 106 ? -0.607 3.292 -3.328 1.00 63.09 106 LEU A C 1
ATOM 833 O O . LEU A 1 106 ? 0.358 2.657 -3.765 1.00 63.09 106 LEU A O 1
ATOM 837 N N . ARG A 1 107 ? -0.651 4.633 -3.347 1.00 61.81 107 ARG A N 1
ATOM 838 C CA . ARG A 1 107 ? 0.408 5.494 -3.909 1.00 61.81 107 ARG A CA 1
ATOM 839 C C . ARG A 1 107 ? 1.723 5.319 -3.160 1.00 61.81 107 ARG A C 1
ATOM 841 O O . ARG A 1 107 ? 2.771 5.318 -3.801 1.00 61.81 107 ARG A O 1
ATOM 848 N N . GLY A 1 108 ? 1.658 5.029 -1.858 1.00 54.84 108 GLY A N 1
ATOM 849 C CA . GLY A 1 108 ? 2.792 4.617 -1.035 1.00 54.84 108 GLY A CA 1
ATOM 850 C C . GLY A 1 108 ? 3.956 5.592 -1.122 1.00 54.84 108 GLY A C 1
ATOM 851 O O . GLY A 1 108 ? 4.947 5.328 -1.803 1.00 54.84 108 GLY A O 1
ATOM 852 N N . GLY A 1 109 ? 3.816 6.703 -0.406 1.00 48.25 109 GLY A N 1
ATOM 853 C CA . GLY A 1 109 ? 4.976 7.398 0.136 1.00 48.25 109 GLY A CA 1
ATOM 854 C C . GLY A 1 109 ? 5.550 6.603 1.307 1.00 48.25 109 GLY A C 1
ATOM 855 O O . GLY A 1 109 ? 4.906 5.691 1.824 1.00 48.25 109 GLY A O 1
ATOM 856 N N . GLU A 1 110 ? 6.737 6.987 1.758 1.00 44.50 110 GLU A N 1
ATOM 857 C CA . GLU A 1 110 ? 7.464 6.481 2.940 1.00 44.50 110 GLU A CA 1
ATOM 858 C C . GLU A 1 110 ? 6.665 6.603 4.267 1.00 44.50 110 GLU A C 1
ATOM 860 O O . GLU A 1 110 ? 7.121 6.210 5.336 1.00 44.50 110 GLU A O 1
ATOM 865 N N . ASP A 1 111 ? 5.424 7.083 4.161 1.00 47.22 111 ASP A N 1
ATOM 866 C CA . ASP A 1 111 ? 4.564 7.649 5.183 1.00 47.22 111 ASP A CA 1
ATOM 867 C C . ASP A 1 111 ? 3.283 6.841 5.436 1.00 47.22 111 ASP A C 1
ATOM 869 O O . ASP A 1 111 ? 2.401 7.328 6.126 1.00 47.22 111 ASP A O 1
ATOM 873 N N . ILE A 1 112 ? 3.100 5.639 4.879 1.00 48.28 112 ILE A N 1
ATOM 874 C CA . ILE A 1 112 ? 1.971 4.764 5.254 1.00 48.28 112 ILE A CA 1
ATOM 875 C C . ILE A 1 112 ? 2.477 3.329 5.392 1.00 48.28 112 ILE A C 1
ATOM 877 O O . ILE A 1 112 ? 3.132 2.797 4.494 1.00 48.28 112 ILE A O 1
ATOM 881 N N . GLY A 1 113 ? 2.188 2.717 6.545 1.00 50.16 113 GLY A N 1
ATOM 882 C CA . GLY A 1 113 ? 2.741 1.453 7.020 1.00 50.16 113 GLY A CA 1
ATOM 883 C C . GLY A 1 113 ? 2.886 0.362 5.956 1.00 50.16 113 GLY A C 1
ATOM 884 O O . GLY A 1 113 ? 1.978 0.035 5.190 1.00 50.16 113 GLY A O 1
ATOM 885 N N . SER A 1 114 ? 4.066 -0.252 5.954 1.00 46.28 114 SER A N 1
ATOM 886 C CA . SER A 1 114 ? 4.555 -1.218 4.961 1.00 46.28 114 SER A CA 1
ATOM 887 C C . SER A 1 114 ? 3.743 -2.523 4.804 1.00 46.28 114 SER A C 1
ATOM 889 O O . SER A 1 114 ? 4.085 -3.352 3.957 1.00 46.28 114 SER A O 1
ATOM 891 N N . GLY A 1 115 ? 2.699 -2.753 5.608 1.00 49.94 115 GLY A N 1
ATOM 892 C CA . GLY A 1 115 ? 1.902 -3.987 5.606 1.00 49.94 115 GLY A CA 1
ATOM 893 C C . GLY A 1 115 ? 0.971 -4.135 4.398 1.00 49.94 115 GLY A C 1
ATOM 894 O O . GLY A 1 115 ? 0.980 -5.169 3.736 1.00 49.94 115 GLY A O 1
ATOM 895 N N . PHE A 1 116 ? 0.216 -3.089 4.048 1.00 50.75 116 PHE A N 1
ATOM 896 C CA . PHE A 1 116 ? -0.858 -3.192 3.047 1.00 50.75 116 PHE A CA 1
ATOM 897 C C . PHE A 1 116 ? -0.353 -3.440 1.620 1.00 50.75 116 PHE A C 1
ATOM 899 O O . PHE A 1 116 ? -0.888 -4.280 0.893 1.00 50.75 116 PHE A O 1
ATOM 906 N N . ARG A 1 117 ? 0.725 -2.752 1.220 1.00 53.50 117 ARG A N 1
ATOM 907 C CA . ARG A 1 117 ? 1.323 -2.931 -0.108 1.00 53.50 117 ARG A CA 1
ATOM 908 C C . ARG A 1 117 ? 1.901 -4.334 -0.286 1.00 53.50 117 ARG A C 1
ATOM 910 O O . ARG A 1 117 ? 1.833 -4.853 -1.393 1.00 53.50 117 ARG A O 1
ATOM 917 N N . ARG A 1 118 ? 2.460 -4.958 0.760 1.00 56.25 118 ARG A N 1
ATOM 918 C CA . ARG A 1 118 ? 3.007 -6.322 0.657 1.00 56.25 118 ARG A CA 1
ATOM 919 C C . ARG A 1 118 ? 1.908 -7.333 0.362 1.00 56.25 118 ARG A C 1
ATOM 921 O O . ARG A 1 118 ? 2.066 -8.107 -0.573 1.00 56.25 118 ARG A O 1
ATOM 928 N N . ASP A 1 119 ? 0.788 -7.261 1.072 1.00 52.69 119 ASP A N 1
ATOM 929 C CA . ASP A 1 119 ? -0.308 -8.220 0.909 1.00 52.69 119 ASP A CA 1
ATOM 930 C C . ASP A 1 119 ? -0.981 -8.087 -0.472 1.00 52.69 119 ASP A C 1
ATOM 932 O O . ASP A 1 119 ? -1.208 -9.084 -1.158 1.00 52.69 119 ASP A O 1
ATOM 936 N N . LEU A 1 120 ? -1.201 -6.856 -0.955 1.00 53.66 120 LEU A N 1
ATOM 937 C CA . LEU A 1 120 ? -1.718 -6.616 -2.312 1.00 53.66 120 LEU A CA 1
ATOM 938 C C . LEU A 1 120 ? -0.712 -6.971 -3.417 1.00 53.66 120 LEU A C 1
ATOM 940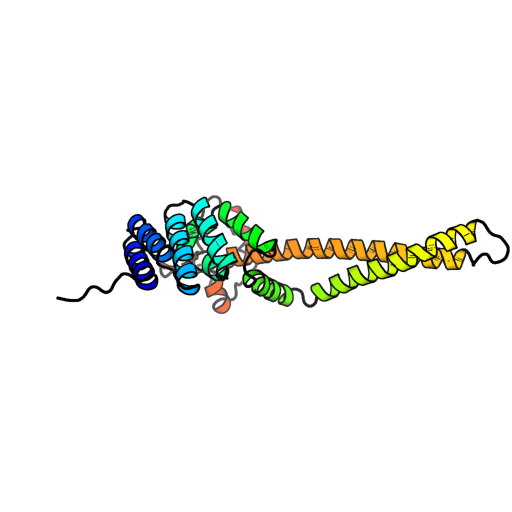 O O . LEU A 1 120 ? -1.092 -7.498 -4.468 1.00 53.66 120 LEU A O 1
ATOM 944 N N . LYS A 1 121 ? 0.577 -6.698 -3.199 1.00 55.78 121 LYS A N 1
ATOM 945 C CA . LYS A 1 121 ? 1.646 -7.078 -4.127 1.00 55.78 121 LYS A CA 1
ATOM 946 C C . LYS A 1 121 ? 1.771 -8.596 -4.222 1.00 55.78 121 LYS A C 1
ATOM 948 O O . LYS A 1 121 ? 1.876 -9.105 -5.325 1.00 55.78 121 LYS A O 1
ATOM 953 N N . LEU A 1 122 ? 1.656 -9.320 -3.112 1.00 53.88 122 LEU A N 1
ATOM 954 C CA . LEU A 1 122 ? 1.669 -10.784 -3.093 1.00 53.88 122 LEU A CA 1
ATOM 955 C C . LEU A 1 122 ? 0.480 -11.375 -3.866 1.00 53.88 122 LEU A C 1
ATOM 957 O O . LEU A 1 122 ? 0.671 -12.259 -4.697 1.00 53.88 122 LEU A O 1
ATOM 961 N N . ILE A 1 123 ? -0.736 -10.852 -3.671 1.00 53.88 123 ILE A N 1
ATOM 962 C CA . ILE A 1 123 ? -1.927 -11.319 -4.408 1.00 53.88 123 ILE A CA 1
ATOM 963 C C . ILE A 1 123 ? -1.804 -11.017 -5.913 1.00 53.88 123 ILE A C 1
ATOM 965 O O . ILE A 1 123 ? -2.121 -11.863 -6.752 1.00 53.88 123 ILE A O 1
ATOM 969 N N . SER A 1 124 ? -1.305 -9.834 -6.277 1.00 46.97 124 SER A N 1
ATOM 970 C CA . SER A 1 124 ? -1.111 -9.455 -7.685 1.00 46.97 124 SER A CA 1
ATOM 971 C C . SER A 1 124 ? 0.089 -10.146 -8.354 1.00 46.97 124 SER A C 1
ATOM 973 O O . SER A 1 124 ? 0.027 -10.418 -9.554 1.00 46.97 124 SER A O 1
ATOM 975 N N . GLU A 1 125 ? 1.138 -10.506 -7.608 1.00 52.25 125 GLU A N 1
ATOM 976 C CA . GLU A 1 125 ? 2.257 -11.337 -8.081 1.00 52.25 125 GLU A CA 1
ATOM 977 C C . GLU A 1 125 ? 1.810 -12.768 -8.387 1.00 52.25 125 GLU A C 1
ATOM 979 O O . GLU A 1 125 ? 2.226 -13.326 -9.403 1.00 52.25 125 GLU A O 1
ATOM 984 N N . VAL A 1 126 ? 0.914 -13.341 -7.576 1.00 58.12 126 VAL A N 1
ATOM 985 C CA . VAL A 1 126 ? 0.314 -14.659 -7.851 1.00 58.12 126 VAL A CA 1
ATOM 986 C C . VAL A 1 126 ? -0.491 -14.636 -9.155 1.00 58.12 126 VAL A C 1
ATOM 988 O O . VAL A 1 126 ? -0.437 -15.582 -9.939 1.00 58.12 126 VAL A O 1
ATOM 991 N N . GLN A 1 127 ? -1.214 -13.546 -9.425 1.00 53.44 127 GLN A N 1
ATOM 992 C CA . GLN A 1 127 ? -2.055 -13.427 -10.619 1.00 53.44 127 GLN A CA 1
ATOM 993 C C . GLN A 1 127 ? -1.274 -13.044 -11.890 1.00 53.44 127 GLN A C 1
ATOM 995 O O . GLN A 1 127 ? -1.733 -13.308 -13.005 1.00 53.44 127 GLN A O 1
ATOM 1000 N N . ALA A 1 128 ? -0.092 -12.440 -11.745 1.00 59.28 128 ALA A N 1
ATOM 1001 C CA . ALA A 1 128 ? 0.786 -12.053 -12.844 1.00 59.28 128 ALA A CA 1
ATOM 1002 C C . ALA A 1 128 ? 2.263 -12.310 -12.495 1.00 59.28 128 ALA A C 1
ATOM 1004 O O . ALA A 1 128 ? 3.010 -11.369 -12.188 1.00 59.28 128 ALA A O 1
ATOM 1005 N N . PRO A 1 129 ? 2.703 -13.578 -12.567 1.00 61.78 129 PRO A N 1
ATOM 1006 C CA . PRO A 1 129 ? 4.032 -13.969 -12.125 1.00 61.78 129 PRO A CA 1
ATOM 1007 C C . PRO A 1 129 ? 5.123 -13.210 -12.892 1.00 61.78 129 PRO A C 1
ATOM 1009 O O . PRO A 1 129 ? 5.060 -13.038 -14.113 1.00 61.78 129 PRO A O 1
ATOM 1012 N N . PHE A 1 130 ? 6.131 -12.743 -12.148 1.00 74.12 130 PHE A N 1
ATOM 1013 C CA . PHE A 1 130 ? 7.332 -12.056 -12.646 1.00 74.12 130 PHE A CA 1
ATOM 1014 C C . PHE A 1 130 ? 7.119 -10.691 -13.331 1.00 74.12 130 PHE A C 1
ATOM 1016 O O . PHE A 1 130 ? 8.030 -10.203 -14.002 1.00 74.12 130 PHE A O 1
ATOM 1023 N N . ARG A 1 131 ? 5.973 -10.017 -13.146 1.00 76.12 131 ARG A N 1
ATOM 1024 C CA . ARG A 1 131 ? 5.749 -8.661 -13.701 1.00 76.12 131 ARG A CA 1
ATOM 1025 C C . ARG A 1 131 ? 6.847 -7.666 -13.306 1.00 76.12 131 ARG A C 1
ATOM 1027 O O . ARG A 1 131 ? 7.362 -6.945 -14.157 1.00 76.12 131 ARG A O 1
ATOM 1034 N N . GLY A 1 132 ? 7.244 -7.654 -12.032 1.00 74.62 132 GLY A N 1
ATOM 1035 C CA . GLY A 1 132 ? 8.326 -6.787 -11.551 1.00 74.62 132 GLY A CA 1
ATOM 1036 C C . GLY A 1 132 ? 9.662 -7.057 -12.252 1.00 74.62 132 GLY A C 1
ATOM 1037 O O . GLY A 1 132 ? 10.356 -6.121 -12.643 1.00 74.62 132 GLY A O 1
ATOM 1038 N N . VAL A 1 133 ? 9.978 -8.333 -12.493 1.00 82.12 133 VAL A N 1
ATOM 1039 C CA . VAL A 1 133 ? 11.183 -8.757 -13.224 1.00 82.12 133 VAL A CA 1
ATOM 1040 C C . VAL A 1 133 ? 11.140 -8.256 -14.668 1.00 82.12 133 VAL A C 1
ATOM 1042 O O . VAL A 1 133 ? 12.121 -7.714 -15.168 1.00 82.12 133 VAL A O 1
ATOM 1045 N N . ARG A 1 134 ? 9.988 -8.367 -15.336 1.00 89.00 134 ARG A N 1
ATOM 1046 C CA . ARG A 1 134 ? 9.820 -7.904 -16.719 1.00 89.00 134 ARG A CA 1
ATOM 1047 C C . ARG A 1 134 ? 10.030 -6.396 -16.861 1.00 89.00 134 ARG A C 1
ATOM 1049 O O . ARG A 1 134 ? 10.790 -5.971 -17.726 1.00 89.00 134 ARG A O 1
ATOM 1056 N N . ARG A 1 135 ? 9.437 -5.601 -15.966 1.00 86.25 135 ARG A N 1
ATOM 1057 C CA . ARG A 1 135 ? 9.634 -4.143 -15.932 1.00 86.25 135 ARG A CA 1
ATOM 1058 C C . ARG A 1 135 ? 11.079 -3.749 -15.694 1.00 86.25 135 ARG A C 1
ATOM 1060 O O . ARG A 1 135 ? 11.566 -2.831 -16.349 1.00 86.25 135 ARG A O 1
ATOM 1067 N N . PHE A 1 136 ? 11.757 -4.447 -14.785 1.00 90.56 136 PHE A N 1
ATOM 1068 C CA . PHE A 1 136 ? 13.180 -4.241 -14.557 1.00 90.56 136 PHE A CA 1
ATOM 1069 C C . PHE A 1 136 ? 13.968 -4.410 -15.862 1.00 90.56 136 PHE A C 1
ATOM 1071 O O . PHE A 1 136 ? 14.729 -3.519 -16.233 1.00 90.56 136 PHE A O 1
ATOM 1078 N N . PHE A 1 137 ? 13.717 -5.489 -16.611 1.00 92.94 137 PHE A N 1
ATOM 1079 C CA . PHE A 1 137 ? 14.374 -5.709 -17.900 1.00 92.94 137 PHE A CA 1
ATOM 1080 C C . PHE A 1 137 ? 13.981 -4.681 -18.968 1.00 92.94 137 PHE A C 1
ATOM 1082 O O . PHE A 1 137 ? 14.848 -4.261 -19.728 1.00 92.94 137 PHE A O 1
ATOM 1089 N N . TYR A 1 138 ? 12.729 -4.215 -19.013 1.00 92.69 138 TYR A N 1
ATOM 1090 C CA . TYR A 1 138 ? 12.333 -3.139 -19.930 1.00 92.69 138 TYR A CA 1
ATOM 1091 C C . TYR A 1 138 ? 13.129 -1.860 -19.685 1.00 92.69 138 TYR A C 1
ATOM 1093 O O . TYR A 1 138 ? 13.727 -1.327 -20.617 1.00 92.69 138 TYR A O 1
ATOM 1101 N N . VAL A 1 139 ? 13.200 -1.402 -18.435 1.00 92.38 139 VAL A N 1
ATOM 1102 C CA . VAL A 1 139 ? 13.955 -0.195 -18.074 1.00 92.38 139 VAL A CA 1
ATOM 1103 C C . VAL A 1 139 ? 15.452 -0.392 -18.318 1.00 92.38 139 VAL A C 1
ATOM 1105 O O . VAL A 1 139 ? 16.090 0.478 -18.909 1.00 92.38 139 VAL A O 1
ATOM 1108 N N . ALA A 1 140 ? 16.008 -1.541 -17.926 1.00 95.44 140 ALA A N 1
ATOM 1109 C CA . ALA A 1 140 ? 17.422 -1.847 -18.122 1.00 95.44 140 ALA A CA 1
ATOM 1110 C C . ALA A 1 140 ? 17.811 -1.862 -19.610 1.00 95.44 140 ALA A C 1
ATOM 1112 O O . ALA A 1 140 ? 18.824 -1.274 -19.987 1.00 95.44 140 ALA A O 1
ATOM 1113 N N . PHE A 1 141 ? 16.998 -2.480 -20.471 1.00 96.00 141 PHE A N 1
ATOM 1114 C CA . PHE A 1 141 ? 17.261 -2.521 -21.909 1.00 96.00 141 PHE A CA 1
ATOM 1115 C C . PHE A 1 141 ? 17.034 -1.173 -22.594 1.00 96.00 141 PHE A C 1
ATOM 1117 O O . PHE A 1 141 ? 17.823 -0.818 -23.466 1.00 96.00 141 PHE A O 1
ATOM 1124 N N . ILE A 1 142 ? 16.035 -0.387 -22.175 1.00 96.00 142 ILE A N 1
ATOM 1125 C CA . ILE A 1 142 ? 15.868 0.996 -22.649 1.00 96.00 142 ILE A CA 1
ATOM 1126 C C . ILE A 1 142 ? 17.106 1.826 -22.296 1.00 96.00 142 ILE A C 1
ATOM 1128 O O . ILE A 1 142 ? 17.631 2.528 -23.157 1.00 96.00 142 ILE A O 1
ATOM 1132 N N . ALA A 1 143 ? 17.604 1.724 -21.060 1.00 96.00 143 ALA A N 1
ATOM 1133 C CA . ALA A 1 143 ? 18.801 2.440 -20.629 1.00 96.00 143 ALA A CA 1
ATOM 1134 C C . ALA A 1 143 ? 20.042 2.006 -21.425 1.00 96.00 143 ALA A C 1
ATOM 1136 O O . ALA A 1 143 ? 20.775 2.854 -21.931 1.00 96.00 143 ALA A O 1
ATOM 1137 N N . ALA A 1 144 ? 20.251 0.697 -21.600 1.00 96.19 144 ALA A N 1
ATOM 1138 C CA . ALA A 1 144 ? 21.371 0.161 -22.371 1.00 96.19 144 ALA A CA 1
ATOM 1139 C C . ALA A 1 144 ? 21.333 0.611 -23.843 1.00 96.19 144 ALA A C 1
ATOM 1141 O O . ALA A 1 144 ? 22.333 1.107 -24.368 1.00 96.19 144 ALA A O 1
ATOM 1142 N N . ALA A 1 145 ? 20.171 0.503 -24.494 1.00 95.12 145 ALA A N 1
ATOM 1143 C CA . ALA A 1 145 ? 19.977 0.959 -25.867 1.00 95.12 145 ALA A CA 1
ATOM 1144 C C . ALA A 1 145 ? 20.114 2.485 -25.983 1.00 95.12 145 ALA A C 1
ATOM 1146 O O . ALA A 1 145 ? 20.669 2.978 -26.963 1.00 95.12 145 ALA A O 1
ATOM 1147 N N . GLY A 1 146 ? 19.671 3.242 -24.975 1.00 95.81 146 GLY A N 1
ATOM 1148 C CA . GLY A 1 146 ? 19.836 4.694 -24.905 1.00 95.81 146 GLY A CA 1
ATOM 1149 C C . GLY A 1 146 ? 21.307 5.107 -24.854 1.00 95.81 146 GLY A C 1
ATOM 1150 O O . GLY A 1 146 ? 21.737 5.940 -25.650 1.00 95.81 146 GLY A O 1
ATOM 1151 N N . ILE A 1 147 ? 22.101 4.464 -23.991 1.00 95.69 147 ILE A N 1
ATOM 1152 C CA . ILE A 1 147 ? 23.554 4.680 -23.909 1.00 95.69 147 ILE A CA 1
ATOM 1153 C C . ILE A 1 147 ? 24.225 4.306 -25.239 1.00 95.69 147 ILE A C 1
ATOM 1155 O O . ILE A 1 147 ? 25.029 5.074 -25.762 1.00 95.69 147 ILE A O 1
ATOM 1159 N N . SER A 1 148 ? 23.869 3.163 -25.833 1.00 94.44 148 SER A N 1
ATOM 1160 C CA . SER A 1 148 ? 24.409 2.743 -27.135 1.00 94.44 148 SER A CA 1
ATOM 1161 C C . SER A 1 148 ? 24.076 3.744 -28.252 1.00 94.44 148 SER A C 1
ATOM 1163 O O . SER A 1 148 ? 24.949 4.139 -29.031 1.00 94.44 148 SER A O 1
ATOM 1165 N N . THR A 1 149 ? 22.832 4.224 -28.292 1.00 94.12 149 THR A N 1
ATOM 1166 C CA . THR A 1 149 ? 22.366 5.212 -29.275 1.00 94.12 149 THR A CA 1
ATOM 1167 C C . THR A 1 149 ? 23.093 6.544 -29.108 1.00 94.12 149 THR A C 1
ATOM 1169 O O . THR A 1 149 ? 23.504 7.137 -30.104 1.00 94.12 149 THR A O 1
ATOM 1172 N N . PHE A 1 150 ? 23.330 6.980 -27.868 1.00 95.31 150 PHE A N 1
ATOM 1173 C CA . PHE A 1 150 ? 24.072 8.206 -27.564 1.00 95.31 150 PHE A CA 1
ATOM 1174 C C . PHE A 1 150 ? 25.471 8.216 -28.198 1.00 95.31 150 PHE A C 1
ATOM 1176 O O . PHE A 1 150 ? 25.880 9.229 -28.758 1.00 95.31 150 PHE A O 1
ATOM 1183 N N . PHE A 1 151 ? 26.180 7.082 -28.189 1.00 93.06 151 PHE A N 1
ATOM 1184 C CA . PHE A 1 151 ? 27.482 6.958 -28.857 1.00 93.06 151 PHE A CA 1
ATOM 1185 C C . PHE A 1 151 ? 27.384 6.720 -30.371 1.00 93.06 151 PHE A C 1
ATOM 1187 O O . PHE A 1 151 ? 28.298 7.082 -31.113 1.00 93.06 151 PHE A O 1
ATOM 1194 N N . THR A 1 152 ? 26.291 6.122 -30.847 1.00 92.62 152 THR A N 1
ATOM 1195 C CA . THR A 1 152 ? 26.112 5.796 -32.271 1.00 92.62 152 THR A CA 1
ATOM 1196 C C . THR A 1 152 ? 25.689 7.016 -33.094 1.00 92.62 152 THR A C 1
ATOM 1198 O O . THR A 1 152 ? 26.119 7.145 -34.236 1.00 92.62 152 THR A O 1
ATOM 1201 N N . ILE A 1 153 ? 24.920 7.954 -32.527 1.00 91.69 153 ILE A N 1
ATOM 1202 C CA . ILE A 1 153 ? 24.466 9.162 -33.241 1.00 91.69 153 ILE A CA 1
ATOM 1203 C C . ILE A 1 153 ? 25.645 10.014 -33.756 1.00 91.69 153 ILE A C 1
ATOM 1205 O O . ILE A 1 153 ? 25.669 10.304 -34.953 1.00 91.69 153 ILE A O 1
ATOM 1209 N N . PRO A 1 154 ? 26.657 10.381 -32.942 1.00 93.31 154 PRO A N 1
ATOM 1210 C CA . PRO A 1 154 ? 27.817 11.120 -33.441 1.00 93.31 154 PRO A CA 1
ATOM 1211 C C . PRO A 1 154 ? 28.592 10.360 -34.523 1.00 93.31 154 PRO A C 1
ATOM 1213 O O . PRO A 1 154 ? 29.026 10.962 -35.503 1.00 93.31 154 PRO A O 1
ATOM 1216 N N . ARG A 1 155 ? 28.723 9.030 -34.388 1.00 92.25 155 ARG A N 1
ATOM 1217 C CA . ARG A 1 155 ? 29.364 8.183 -35.408 1.00 92.25 155 ARG A CA 1
ATOM 1218 C C . ARG A 1 155 ? 28.591 8.186 -36.721 1.00 92.25 155 ARG A C 1
ATOM 1220 O O . ARG A 1 155 ? 29.209 8.232 -37.777 1.00 92.25 155 ARG A O 1
ATOM 1227 N N . LEU A 1 156 ? 27.262 8.180 -36.659 1.00 92.88 156 LEU A N 1
ATOM 1228 C CA . LEU A 1 156 ? 26.404 8.246 -37.837 1.00 92.88 156 LEU A CA 1
ATOM 1229 C C . LEU A 1 156 ? 26.530 9.596 -38.552 1.00 92.88 156 LEU A C 1
ATOM 1231 O O . LEU A 1 156 ? 26.598 9.636 -39.776 1.00 92.88 156 LEU A O 1
ATOM 1235 N N . ILE A 1 157 ? 26.614 10.695 -37.796 1.00 92.50 157 ILE A N 1
ATOM 1236 C CA . ILE A 1 157 ? 26.860 12.034 -38.353 1.00 92.50 157 ILE A CA 1
ATOM 1237 C C . ILE A 1 157 ? 28.226 12.079 -39.047 1.00 92.50 157 ILE A C 1
ATOM 1239 O O . ILE A 1 157 ? 28.327 12.594 -40.157 1.00 92.50 157 ILE A O 1
ATOM 1243 N N . PHE A 1 158 ? 29.261 11.502 -38.433 1.00 92.50 158 PHE A N 1
ATOM 1244 C CA . PHE A 1 158 ? 30.592 11.428 -39.037 1.00 92.50 158 PHE A CA 1
ATOM 1245 C C . PHE A 1 158 ? 30.610 10.554 -40.304 1.00 92.50 158 PHE A C 1
ATOM 1247 O O . PHE A 1 158 ? 31.180 10.956 -41.315 1.00 92.50 158 PHE A O 1
ATOM 1254 N N . ALA A 1 159 ? 29.908 9.414 -40.299 1.00 91.81 159 ALA A N 1
ATOM 1255 C CA . ALA A 1 159 ? 29.735 8.568 -41.483 1.00 91.81 159 ALA A CA 1
ATOM 1256 C C . ALA A 1 159 ? 29.038 9.309 -42.640 1.00 91.81 159 ALA A C 1
ATOM 1258 O O . ALA A 1 159 ? 29.416 9.143 -43.795 1.00 91.81 159 ALA A O 1
ATOM 1259 N N . LEU A 1 160 ? 28.041 10.149 -42.331 1.00 92.44 160 LEU A N 1
ATOM 1260 C CA . LEU A 1 160 ? 27.324 10.971 -43.314 1.00 92.44 160 LEU A CA 1
ATOM 1261 C C . LEU A 1 160 ? 28.188 12.083 -43.916 1.00 92.44 160 LEU A C 1
ATOM 1263 O O . LEU A 1 160 ? 28.032 12.405 -45.091 1.00 92.44 160 LEU A O 1
ATOM 1267 N N . GLN A 1 161 ? 29.065 12.692 -43.115 1.00 92.44 161 GLN A N 1
ATOM 1268 C CA . GLN A 1 161 ? 29.984 13.733 -43.586 1.00 92.44 161 GLN A CA 1
ATOM 1269 C C . GLN A 1 161 ? 31.059 13.168 -44.525 1.00 92.44 161 GLN A C 1
ATOM 1271 O O . GLN A 1 161 ? 31.532 13.887 -45.405 1.00 92.44 161 GLN A O 1
ATOM 1276 N N . GLY A 1 162 ? 31.395 11.882 -44.379 1.00 85.50 162 GLY A N 1
ATOM 1277 C CA . GLY A 1 162 ? 32.423 11.213 -45.170 1.00 85.50 162 GLY A CA 1
ATOM 1278 C C . GLY A 1 162 ? 33.838 11.716 -44.858 1.00 85.50 162 GLY A C 1
ATOM 1279 O O . GLY A 1 162 ? 34.039 12.640 -44.073 1.00 85.50 162 GLY A O 1
ATOM 1280 N N . GLY A 1 163 ? 34.841 11.083 -45.468 1.00 89.50 163 GLY A N 1
ATOM 1281 C CA . GLY A 1 163 ? 36.257 11.425 -45.291 1.00 89.50 163 GLY A CA 1
ATOM 1282 C C . GLY A 1 163 ? 37.124 10.230 -44.900 1.00 89.50 163 GLY A C 1
ATOM 1283 O O . GLY A 1 163 ? 36.623 9.129 -44.658 1.00 89.50 163 GLY A O 1
ATOM 1284 N N . ASP A 1 164 ? 38.438 10.450 -44.845 1.00 82.19 164 ASP A N 1
ATOM 1285 C CA . ASP A 1 164 ? 39.391 9.412 -44.447 1.00 82.19 164 ASP A CA 1
ATOM 1286 C C . ASP A 1 164 ? 39.140 8.978 -42.997 1.00 82.19 164 ASP A C 1
ATOM 1288 O O . ASP A 1 164 ? 39.126 9.788 -42.069 1.00 82.19 164 ASP A O 1
ATOM 1292 N N . GLY A 1 165 ? 38.927 7.674 -42.806 1.00 84.94 165 GLY A N 1
ATOM 1293 C CA . GLY A 1 165 ? 38.609 7.083 -41.504 1.00 84.94 165 GLY A CA 1
ATOM 1294 C C . GLY A 1 165 ? 37.130 7.141 -41.103 1.00 84.94 165 GLY A C 1
ATOM 1295 O O . GLY A 1 165 ? 36.809 6.771 -39.971 1.00 84.94 165 GLY A O 1
ATOM 1296 N N . ALA A 1 166 ? 36.225 7.573 -41.991 1.00 89.25 166 ALA A N 1
ATOM 1297 C CA . ALA A 1 166 ? 34.788 7.515 -41.732 1.00 89.25 166 ALA A CA 1
ATOM 1298 C C . ALA A 1 166 ? 34.297 6.051 -41.609 1.00 89.25 166 ALA A C 1
ATOM 1300 O O . ALA A 1 166 ? 34.683 5.206 -42.422 1.00 89.25 166 ALA A O 1
ATOM 1301 N N . PRO A 1 167 ? 33.464 5.725 -40.601 1.00 88.12 167 PRO A N 1
ATOM 1302 C CA . PRO A 1 167 ? 32.914 4.383 -40.427 1.00 88.12 167 PRO A CA 1
ATOM 1303 C C . PRO A 1 167 ? 31.855 4.061 -41.490 1.00 88.12 167 PRO A C 1
ATOM 1305 O O . PRO A 1 167 ? 31.262 4.967 -42.078 1.00 88.12 167 PRO A O 1
ATOM 1308 N N . ASP A 1 168 ? 31.584 2.768 -41.709 1.00 93.06 168 ASP A N 1
ATOM 1309 C CA . ASP A 1 168 ? 30.586 2.331 -42.689 1.00 93.06 168 ASP A CA 1
ATOM 1310 C C . ASP A 1 168 ? 29.191 2.864 -42.333 1.00 93.06 168 ASP A C 1
ATOM 1312 O O . ASP A 1 168 ? 28.676 2.665 -41.224 1.00 93.06 168 ASP A O 1
ATOM 1316 N N . PHE A 1 169 ? 28.584 3.577 -43.283 1.00 91.44 169 PHE A N 1
ATOM 1317 C CA . PHE A 1 169 ? 27.302 4.233 -43.068 1.00 91.44 169 PHE A CA 1
ATOM 1318 C C . PHE A 1 169 ? 26.165 3.228 -42.881 1.00 91.44 169 PHE A C 1
ATOM 1320 O O . PHE A 1 169 ? 25.349 3.419 -41.982 1.00 91.44 169 PHE A O 1
ATOM 1327 N N . LEU A 1 170 ? 26.095 2.170 -43.695 1.00 92.19 170 LEU A N 1
ATOM 1328 C CA . LEU A 1 170 ? 24.986 1.214 -43.641 1.00 92.19 170 LEU A CA 1
ATOM 1329 C C . LEU A 1 170 ? 25.020 0.413 -42.340 1.00 92.19 170 LEU A C 1
ATOM 1331 O O . LEU A 1 170 ? 23.980 0.231 -41.705 1.00 92.19 170 LEU A O 1
ATOM 1335 N N . GLU A 1 171 ? 26.207 0.001 -41.904 1.00 90.06 171 GLU A N 1
ATOM 1336 C CA . GLU A 1 171 ? 26.408 -0.681 -40.630 1.00 90.06 171 GLU A CA 1
ATOM 1337 C C . GLU A 1 171 ? 26.057 0.234 -39.445 1.00 90.06 171 GLU A C 1
ATOM 1339 O O . GLU A 1 171 ? 25.287 -0.143 -38.555 1.00 90.06 171 GLU A O 1
ATOM 1344 N N . THR A 1 172 ? 26.553 1.476 -39.450 1.00 91.69 172 THR A N 1
ATOM 1345 C CA . THR A 1 172 ? 26.298 2.446 -38.372 1.00 91.69 172 THR A CA 1
ATOM 1346 C C . THR A 1 172 ? 24.819 2.846 -38.312 1.00 91.69 172 THR A C 1
ATOM 1348 O O . THR A 1 172 ? 24.241 2.930 -37.225 1.00 91.69 172 THR A O 1
ATOM 1351 N N . ALA A 1 173 ? 24.180 3.046 -39.467 1.00 93.50 173 ALA A N 1
ATOM 1352 C CA . ALA A 1 173 ? 22.754 3.342 -39.574 1.00 93.50 173 ALA A CA 1
ATOM 1353 C C . ALA A 1 173 ? 21.898 2.153 -39.118 1.00 93.50 173 ALA A C 1
ATOM 1355 O O . ALA A 1 173 ? 20.927 2.349 -38.386 1.00 93.50 173 ALA A O 1
ATOM 1356 N N . GLY A 1 174 ? 22.278 0.925 -39.485 1.00 92.94 174 GLY A N 1
ATOM 1357 C CA . GLY A 1 174 ? 21.622 -0.300 -39.027 1.00 92.94 174 GLY A CA 1
ATOM 1358 C C . GLY A 1 174 ? 21.664 -0.443 -37.504 1.0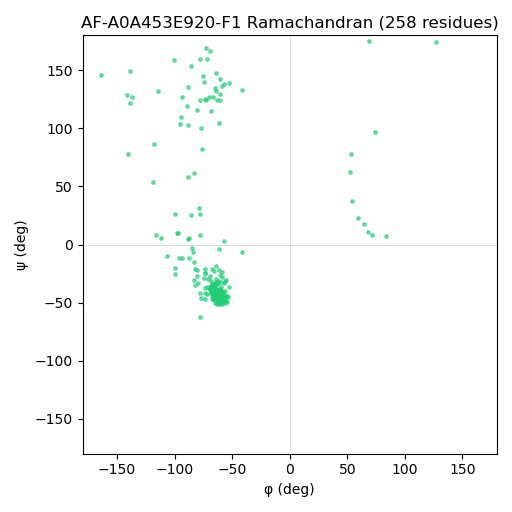0 92.94 174 GLY A C 1
ATOM 1359 O O . GLY A 1 174 ? 20.628 -0.658 -36.874 1.00 92.94 174 GLY A O 1
ATOM 1360 N N . ASN A 1 175 ? 22.831 -0.224 -36.893 1.00 90.94 175 ASN A N 1
ATOM 1361 C CA . ASN A 1 175 ? 23.003 -0.268 -35.437 1.00 90.94 175 ASN A CA 1
ATOM 1362 C C . ASN A 1 175 ? 22.176 0.808 -34.711 1.00 90.94 175 ASN A C 1
ATOM 1364 O O . ASN A 1 175 ? 21.572 0.538 -33.668 1.00 90.94 175 ASN A O 1
ATOM 1368 N N . ALA A 1 176 ? 22.101 2.022 -35.266 1.00 93.44 176 ALA A N 1
ATOM 1369 C CA . ALA A 1 176 ? 21.241 3.076 -34.732 1.00 93.44 176 ALA A CA 1
ATOM 1370 C C . ALA A 1 176 ? 19.753 2.700 -34.839 1.00 93.44 176 ALA A C 1
ATOM 1372 O O . ALA A 1 176 ? 19.008 2.843 -33.869 1.00 93.44 176 ALA A O 1
ATOM 1373 N N . ALA A 1 177 ? 19.325 2.171 -35.989 1.00 94.81 177 ALA A N 1
ATOM 1374 C CA . ALA A 1 177 ? 17.941 1.780 -36.236 1.00 94.81 177 ALA A CA 1
ATOM 1375 C C . ALA A 1 177 ? 17.475 0.651 -35.304 1.00 94.81 177 ALA A C 1
ATOM 1377 O O . ALA A 1 177 ? 16.367 0.722 -34.770 1.00 94.81 177 ALA A O 1
ATOM 1378 N N . ILE A 1 178 ? 18.322 -0.355 -35.054 1.00 94.56 178 ILE A N 1
ATOM 1379 C CA . ILE A 1 178 ? 18.020 -1.456 -34.127 1.00 94.56 178 ILE A CA 1
ATOM 1380 C C . ILE A 1 178 ? 17.808 -0.924 -32.707 1.00 94.56 178 ILE A C 1
ATOM 1382 O O . ILE A 1 178 ? 16.808 -1.261 -32.073 1.00 94.56 178 ILE A O 1
ATOM 1386 N N . ASN A 1 179 ? 18.707 -0.068 -32.213 1.00 93.81 179 ASN A N 1
ATOM 1387 C CA . ASN A 1 179 ? 18.581 0.485 -30.866 1.00 93.81 179 ASN A CA 1
ATOM 1388 C C . ASN A 1 179 ? 17.343 1.381 -30.724 1.00 93.81 179 ASN A C 1
ATOM 1390 O O . ASN A 1 179 ? 16.577 1.218 -29.775 1.00 93.81 179 ASN A O 1
ATOM 1394 N N . ILE A 1 180 ? 17.104 2.289 -31.678 1.00 95.38 180 ILE A N 1
ATOM 1395 C CA . ILE A 1 180 ? 15.943 3.191 -31.658 1.00 95.38 180 ILE A CA 1
ATOM 1396 C C . ILE A 1 180 ? 14.640 2.386 -31.746 1.00 95.38 180 ILE A C 1
ATOM 1398 O O . ILE A 1 180 ? 13.728 2.600 -30.947 1.00 95.38 180 ILE A O 1
ATOM 1402 N N . GLY A 1 181 ? 14.563 1.421 -32.668 1.00 96.31 181 GLY A N 1
ATOM 1403 C CA . GLY A 1 181 ? 13.410 0.530 -32.796 1.00 96.31 181 GLY A CA 1
ATOM 1404 C C . GLY A 1 181 ? 13.164 -0.276 -31.519 1.00 96.31 181 GLY A C 1
ATOM 1405 O O . GLY A 1 181 ? 12.030 -0.355 -31.046 1.00 96.31 181 GLY A O 1
ATOM 1406 N N . GLY A 1 182 ? 14.231 -0.803 -30.910 1.00 95.75 182 GLY A N 1
ATOM 1407 C CA . GLY A 1 182 ? 14.179 -1.507 -29.631 1.00 95.75 182 GLY A CA 1
ATOM 1408 C C . GLY A 1 182 ? 13.635 -0.637 -28.498 1.00 95.75 182 GLY A C 1
ATOM 1409 O O . GLY A 1 182 ? 12.728 -1.066 -27.787 1.00 95.75 182 GLY A O 1
ATOM 1410 N N . ILE A 1 183 ? 14.117 0.604 -28.365 1.00 96.38 183 ILE A N 1
ATOM 1411 C CA . ILE A 1 183 ? 13.615 1.566 -27.371 1.00 96.38 183 ILE A CA 1
ATOM 1412 C C . ILE A 1 183 ? 12.120 1.816 -27.577 1.00 96.38 183 ILE A C 1
ATOM 1414 O O . ILE A 1 183 ? 11.359 1.720 -26.619 1.00 96.38 183 ILE A O 1
ATOM 1418 N N . VAL A 1 184 ? 11.681 2.088 -28.810 1.00 97.31 184 VAL A N 1
ATOM 1419 C CA . VAL A 1 184 ? 10.264 2.356 -29.114 1.00 97.31 184 VAL A CA 1
ATOM 1420 C C . VAL A 1 184 ? 9.379 1.179 -28.699 1.00 97.31 184 VAL A C 1
ATOM 1422 O O . VAL A 1 184 ? 8.370 1.376 -28.018 1.00 97.31 184 VAL A O 1
ATOM 1425 N N . VAL A 1 185 ? 9.769 -0.049 -29.052 1.00 97.38 185 VAL A N 1
ATOM 1426 C CA . VAL A 1 185 ? 9.018 -1.260 -28.692 1.00 97.38 185 VAL A CA 1
ATOM 1427 C C . VAL A 1 185 ? 8.994 -1.470 -27.178 1.00 97.38 185 VAL A C 1
ATOM 1429 O O . VAL A 1 185 ? 7.930 -1.720 -26.613 1.00 97.38 185 VAL A O 1
ATOM 1432 N N . LEU A 1 186 ? 10.137 -1.345 -26.499 1.00 96.19 186 LEU A N 1
ATOM 1433 C CA . LEU A 1 186 ? 10.230 -1.543 -25.050 1.00 96.19 186 LEU A CA 1
ATOM 1434 C C . LEU A 1 186 ? 9.436 -0.489 -24.271 1.00 96.19 186 LEU A C 1
ATOM 1436 O O . LEU A 1 186 ? 8.763 -0.830 -23.300 1.00 96.19 186 LEU A O 1
ATOM 1440 N N . VAL A 1 187 ? 9.459 0.770 -24.713 1.00 95.44 187 VAL A N 1
ATOM 1441 C CA . VAL A 1 187 ? 8.658 1.853 -24.127 1.00 95.44 187 VAL A CA 1
ATOM 1442 C C . VAL A 1 187 ? 7.166 1.570 -24.314 1.00 95.44 187 VAL A C 1
ATOM 1444 O O . VAL A 1 187 ? 6.400 1.669 -23.354 1.00 95.44 187 VAL A O 1
ATOM 1447 N N . ALA A 1 188 ? 6.742 1.147 -25.509 1.00 96.25 188 ALA A N 1
ATOM 1448 C CA . ALA A 1 188 ? 5.352 0.769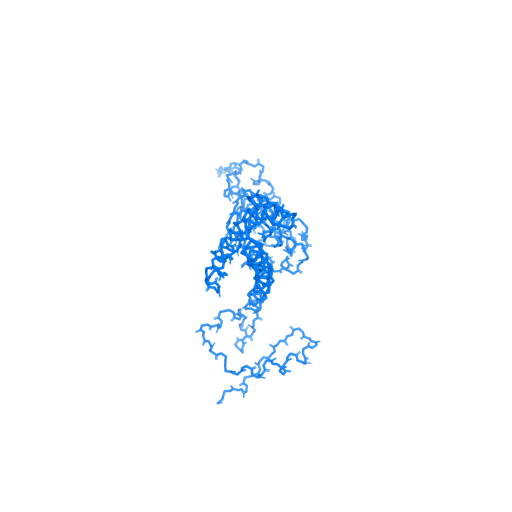 -25.759 1.00 96.25 188 ALA A CA 1
ATOM 1449 C C . ALA A 1 188 ? 4.903 -0.407 -24.870 1.00 96.25 188 ALA A C 1
ATOM 1451 O O . ALA A 1 188 ? 3.821 -0.358 -24.281 1.00 96.25 188 ALA A O 1
ATOM 1452 N N . LEU A 1 189 ? 5.746 -1.435 -24.718 1.00 94.56 189 LEU A N 1
ATOM 1453 C CA . LEU A 1 189 ? 5.486 -2.574 -23.832 1.00 94.56 189 LEU A CA 1
ATOM 1454 C C . LEU A 1 189 ? 5.411 -2.159 -22.358 1.00 94.56 189 LEU A C 1
ATOM 1456 O O . LEU A 1 189 ? 4.522 -2.626 -21.647 1.00 94.56 189 LEU A O 1
ATOM 1460 N N . PHE A 1 190 ? 6.288 -1.258 -21.910 1.00 91.75 190 PHE A N 1
ATOM 1461 C CA . PHE A 1 190 ? 6.279 -0.727 -20.548 1.00 91.75 190 PHE A CA 1
ATOM 1462 C C . PHE A 1 190 ? 4.966 0.002 -20.233 1.00 91.75 190 PHE A C 1
ATOM 1464 O O . PHE A 1 190 ? 4.311 -0.300 -19.234 1.00 91.75 190 PHE A O 1
ATOM 1471 N N . PHE A 1 191 ? 4.525 0.905 -21.115 1.00 89.31 191 PHE A N 1
ATOM 1472 C CA . PHE A 1 191 ? 3.246 1.600 -20.944 1.00 89.31 191 PHE A CA 1
ATOM 1473 C C . PHE A 1 191 ? 2.050 0.647 -20.997 1.00 89.31 191 PHE A C 1
ATOM 1475 O O . PHE A 1 191 ? 1.123 0.769 -20.194 1.00 89.31 191 PHE A O 1
ATOM 1482 N N . TRP A 1 192 ? 2.071 -0.332 -21.903 1.00 90.00 192 TRP A N 1
ATOM 1483 C CA . TRP A 1 192 ? 1.016 -1.338 -21.991 1.00 90.00 192 TRP A CA 1
ATOM 1484 C C . TRP A 1 192 ? 0.917 -2.196 -20.725 1.00 90.00 192 TRP A C 1
ATOM 1486 O O . TRP A 1 192 ? -0.183 -2.500 -20.261 1.00 90.00 192 TRP A O 1
ATOM 1496 N N . GLU A 1 193 ? 2.054 -2.560 -20.134 1.00 86.19 193 GLU A N 1
ATOM 1497 C CA . GLU A 1 193 ? 2.097 -3.320 -18.889 1.00 86.19 193 GLU A CA 1
ATOM 1498 C C . GLU A 1 193 ? 1.613 -2.500 -17.685 1.00 86.19 193 GLU A C 1
ATOM 1500 O O . GLU A 1 193 ? 0.904 -3.041 -16.838 1.00 86.19 193 GLU A O 1
ATOM 1505 N N . ASN A 1 194 ? 1.925 -1.202 -17.626 1.00 80.94 194 ASN A N 1
ATOM 1506 C CA . ASN A 1 194 ? 1.394 -0.291 -16.602 1.00 80.94 194 ASN A CA 1
ATOM 1507 C C . ASN A 1 194 ? -0.127 -0.175 -16.689 1.00 80.94 194 ASN A C 1
ATOM 1509 O O . ASN A 1 194 ? -0.815 -0.403 -15.697 1.00 80.94 194 ASN A O 1
ATOM 1513 N N . LYS A 1 195 ? -0.661 0.036 -17.896 1.00 85.62 195 LYS A N 1
ATOM 1514 C CA . LYS A 1 195 ? -2.109 0.079 -18.114 1.00 85.62 195 LYS A CA 1
ATOM 1515 C C . LYS A 1 195 ? -2.798 -1.224 -17.688 1.00 85.62 195 LYS A C 1
ATOM 1517 O O . LYS A 1 195 ? -3.822 -1.201 -17.012 1.00 85.62 195 LYS A O 1
ATOM 1522 N N . LYS A 1 196 ? -2.225 -2.380 -18.042 1.00 80.88 196 LYS A N 1
ATOM 1523 C CA . LYS A 1 196 ? -2.767 -3.688 -17.638 1.00 80.88 196 LYS A CA 1
ATOM 1524 C C . LYS A 1 196 ? -2.725 -3.920 -16.131 1.00 80.88 196 LYS A C 1
ATOM 1526 O O . LYS A 1 196 ? -3.593 -4.615 -15.610 1.00 80.88 196 LYS A O 1
ATOM 1531 N N . GLU A 1 197 ? -1.713 -3.411 -15.439 1.00 73.44 197 GLU A N 1
ATOM 1532 C CA . GLU A 1 197 ? -1.638 -3.508 -13.983 1.00 73.44 197 GLU A CA 1
ATOM 1533 C C . GLU A 1 197 ? -2.750 -2.695 -13.318 1.00 73.44 197 GLU A C 1
ATOM 1535 O O . GLU A 1 197 ? -3.453 -3.236 -12.469 1.00 73.44 197 GLU A O 1
ATOM 1540 N N . GLU A 1 198 ? -2.970 -1.452 -13.747 1.00 70.12 198 GLU A N 1
ATOM 1541 C CA . GLU A 1 198 ? -4.052 -0.602 -13.232 1.00 70.12 198 GLU A CA 1
ATOM 1542 C C . GLU A 1 198 ? -5.430 -1.250 -13.428 1.00 70.12 198 GLU A C 1
ATOM 1544 O O . GLU A 1 198 ? -6.245 -1.314 -12.501 1.00 70.12 198 GLU A O 1
ATOM 1549 N N . GLU A 1 199 ? -5.674 -1.804 -14.620 1.00 75.06 199 GLU A N 1
ATOM 1550 C CA . GLU A 1 199 ? -6.896 -2.549 -14.927 1.00 75.06 199 GLU A CA 1
ATOM 1551 C C . GLU A 1 199 ? -7.041 -3.792 -14.037 1.00 75.06 199 GLU A C 1
ATOM 1553 O O . GLU A 1 199 ? -8.136 -4.095 -13.557 1.00 75.06 199 GLU A O 1
ATOM 1558 N N . GLN A 1 200 ? -5.955 -4.528 -13.790 1.00 67.00 200 GLN A N 1
ATOM 1559 C CA . GLN A 1 200 ? -5.987 -5.701 -12.919 1.00 67.00 200 GLN A CA 1
ATOM 1560 C C . GLN A 1 200 ? -6.240 -5.334 -11.462 1.00 67.00 200 GLN A C 1
ATOM 1562 O O . GLN A 1 200 ? -7.107 -5.947 -10.852 1.00 67.00 200 GLN A O 1
ATOM 1567 N N . ILE A 1 201 ? -5.551 -4.331 -10.918 1.00 63.66 201 ILE A N 1
ATOM 1568 C CA . ILE A 1 201 ? -5.744 -3.883 -9.533 1.00 63.66 201 ILE A CA 1
ATOM 1569 C C . ILE A 1 201 ? -7.181 -3.403 -9.336 1.00 63.66 201 ILE A C 1
ATOM 1571 O O . ILE A 1 201 ? -7.824 -3.786 -8.362 1.00 63.66 201 ILE A O 1
ATOM 1575 N N . THR A 1 202 ? -7.723 -2.648 -10.294 1.00 63.28 202 THR A N 1
ATOM 1576 C CA . THR A 1 202 ? -9.113 -2.181 -10.248 1.00 63.28 202 THR A CA 1
ATOM 1577 C C . THR A 1 202 ? -10.097 -3.351 -10.309 1.00 63.28 202 THR A C 1
ATOM 1579 O O . THR A 1 202 ? -11.063 -3.393 -9.550 1.00 63.28 202 THR A O 1
ATOM 1582 N N . ASN A 1 203 ? -9.853 -4.339 -11.176 1.00 67.00 203 ASN A N 1
ATOM 1583 C CA . ASN A 1 203 ? -10.690 -5.536 -11.260 1.00 67.00 203 ASN A CA 1
ATOM 1584 C C . ASN A 1 203 ? -10.600 -6.403 -9.995 1.00 67.00 203 ASN A C 1
ATOM 1586 O O . ASN A 1 203 ? -11.627 -6.915 -9.561 1.00 67.00 203 ASN A O 1
ATOM 1590 N N . ILE A 1 204 ? -9.412 -6.566 -9.404 1.00 60.78 204 ILE A N 1
ATOM 1591 C CA . ILE A 1 204 ? -9.201 -7.301 -8.147 1.00 60.78 204 ILE A CA 1
ATOM 1592 C C . ILE A 1 204 ? -9.906 -6.575 -7.008 1.00 60.78 204 ILE A C 1
ATOM 1594 O O . ILE A 1 204 ? -10.693 -7.196 -6.309 1.00 60.78 204 ILE A O 1
ATOM 1598 N N . SER A 1 205 ? -9.688 -5.266 -6.867 1.00 55.88 205 SER A N 1
ATOM 1599 C CA . SER A 1 205 ? -10.348 -4.431 -5.863 1.00 55.88 205 SER A CA 1
ATOM 1600 C C . SER A 1 205 ? -11.867 -4.526 -5.985 1.00 55.88 205 SER A C 1
ATOM 1602 O O . SER A 1 205 ? -12.532 -4.873 -5.014 1.00 55.88 205 SER A O 1
ATOM 1604 N N . ARG A 1 206 ? -12.418 -4.350 -7.194 1.00 63.09 206 ARG A N 1
ATOM 1605 C CA . ARG A 1 206 ? -13.855 -4.504 -7.446 1.00 63.09 206 ARG A CA 1
ATOM 1606 C C . ARG A 1 206 ? -14.346 -5.910 -7.107 1.00 63.09 206 ARG A C 1
ATOM 1608 O O . ARG A 1 206 ? -15.379 -6.045 -6.465 1.00 63.09 206 ARG A O 1
ATOM 1615 N N . ASN A 1 207 ? -13.651 -6.956 -7.552 1.00 62.16 207 ASN A N 1
ATOM 1616 C CA . ASN A 1 207 ? -14.050 -8.338 -7.281 1.00 62.16 207 ASN A CA 1
ATOM 1617 C C . ASN A 1 207 ? -13.981 -8.665 -5.786 1.00 62.16 207 ASN A C 1
ATOM 1619 O O . ASN A 1 207 ? -14.843 -9.383 -5.296 1.00 62.16 207 ASN A O 1
ATOM 1623 N N . GLU A 1 208 ? -13.005 -8.119 -5.065 1.00 60.94 208 GLU A N 1
ATOM 1624 C CA . GLU A 1 208 ? -12.891 -8.245 -3.616 1.00 60.94 208 GLU A CA 1
ATOM 1625 C C . GLU A 1 208 ? -14.075 -7.554 -2.930 1.00 60.94 208 GLU A C 1
ATOM 1627 O O . GLU A 1 208 ? -14.762 -8.181 -2.125 1.00 60.94 208 GLU A O 1
ATOM 1632 N N . THR A 1 209 ? -14.402 -6.317 -3.321 1.00 55.41 209 THR A N 1
ATOM 1633 C CA . THR A 1 209 ? -15.590 -5.600 -2.829 1.00 55.41 209 THR A CA 1
ATOM 1634 C C . THR A 1 209 ? -16.876 -6.380 -3.106 1.00 55.41 209 THR A C 1
ATOM 1636 O O . THR A 1 209 ? -17.697 -6.545 -2.209 1.00 55.41 209 THR A O 1
ATOM 1639 N N . LEU A 1 210 ? -17.041 -6.909 -4.323 1.00 64.12 210 LEU A N 1
ATOM 1640 C CA . LEU A 1 210 ? -18.211 -7.705 -4.703 1.00 64.12 210 LEU A CA 1
ATOM 1641 C C . LEU A 1 210 ? -18.273 -9.041 -3.957 1.00 64.12 210 LEU A C 1
ATOM 1643 O O . LEU A 1 210 ? -19.354 -9.493 -3.594 1.00 64.12 210 LEU A O 1
ATOM 1647 N N . SER A 1 211 ? -17.127 -9.671 -3.701 1.00 56.34 211 SER A N 1
ATOM 1648 C CA . SER A 1 211 ? -17.071 -10.902 -2.915 1.00 56.34 211 SER A CA 1
ATOM 1649 C C . SER A 1 211 ? -17.493 -10.679 -1.462 1.00 56.34 211 SER A C 1
ATOM 1651 O O . SER A 1 211 ? -17.959 -11.602 -0.813 1.00 56.34 211 SER A O 1
ATOM 1653 N N . ARG A 1 212 ? -17.413 -9.453 -0.948 1.00 58.31 212 ARG A N 1
ATOM 1654 C CA . ARG A 1 212 ? -17.791 -9.126 0.433 1.00 58.31 212 ARG A CA 1
ATOM 1655 C C . ARG A 1 212 ? -19.206 -8.550 0.554 1.00 58.31 212 ARG A C 1
ATOM 1657 O O . ARG A 1 212 ? -19.579 -8.068 1.618 1.00 58.31 212 ARG A O 1
ATOM 1664 N N . LEU A 1 213 ? -20.009 -8.593 -0.517 1.00 71.75 213 LEU A N 1
ATOM 1665 C CA . LEU A 1 213 ? -21.422 -8.209 -0.454 1.00 71.75 213 LEU A CA 1
ATOM 1666 C C . LEU A 1 213 ? -22.195 -9.170 0.469 1.00 71.75 213 LEU A C 1
ATOM 1668 O O . LEU A 1 213 ? -22.070 -10.392 0.305 1.00 71.75 213 LEU A O 1
ATOM 1672 N N . PRO A 1 214 ? -23.010 -8.647 1.406 1.00 64.19 214 PRO A N 1
ATOM 1673 C CA . PRO A 1 214 ? -23.875 -9.471 2.233 1.00 64.19 214 PRO A CA 1
ATOM 1674 C C . PRO A 1 214 ? -24.998 -10.058 1.376 1.00 64.19 214 PRO A C 1
ATOM 1676 O O . PRO A 1 214 ? -25.726 -9.343 0.689 1.00 64.19 214 PRO A O 1
ATOM 1679 N N . VAL A 1 215 ? -25.152 -11.376 1.434 1.00 74.25 215 VAL A N 1
ATOM 1680 C CA . VAL A 1 215 ? -26.226 -12.125 0.782 1.00 74.25 215 VAL A CA 1
ATOM 1681 C C . VAL A 1 215 ? -27.095 -12.750 1.861 1.00 74.25 215 VAL A C 1
ATOM 1683 O O . VAL A 1 215 ? -26.600 -13.374 2.801 1.00 74.25 215 VAL A O 1
ATOM 1686 N N . ARG A 1 216 ? -28.411 -12.585 1.731 1.00 71.94 216 ARG A N 1
ATOM 1687 C CA . ARG A 1 216 ? -29.392 -13.204 2.622 1.00 71.94 216 ARG A CA 1
ATOM 1688 C C . ARG A 1 216 ? -29.770 -14.579 2.078 1.00 71.94 216 ARG A C 1
ATOM 1690 O O . ARG A 1 216 ? -30.282 -14.692 0.968 1.00 71.94 216 ARG A O 1
ATOM 1697 N N . LEU A 1 217 ? -29.508 -15.620 2.858 1.00 72.25 217 LEU A N 1
ATOM 1698 C CA . LEU A 1 217 ? -29.880 -16.996 2.533 1.00 72.25 217 LEU A CA 1
ATOM 1699 C C . LEU A 1 217 ? -31.374 -17.233 2.808 1.00 72.25 217 LEU A C 1
ATOM 1701 O O . LEU A 1 217 ? -31.988 -16.530 3.612 1.00 72.25 217 LEU A O 1
ATOM 1705 N N . SER A 1 218 ? -31.954 -18.272 2.199 1.00 73.06 218 SER A N 1
ATOM 1706 C CA . SER A 1 218 ? -33.355 -18.687 2.420 1.00 73.06 218 SER A CA 1
ATOM 1707 C C . SER A 1 218 ? -33.664 -19.033 3.883 1.00 73.06 218 SER A C 1
ATOM 1709 O O . SER A 1 218 ? -34.800 -18.912 4.329 1.00 73.06 218 SER A O 1
ATOM 1711 N N . THR A 1 219 ? -32.636 -19.390 4.656 1.00 73.38 219 THR A N 1
ATOM 1712 C CA . THR A 1 219 ? -32.684 -19.612 6.109 1.00 73.38 219 THR A CA 1
ATOM 1713 C C . THR A 1 219 ? -32.687 -18.319 6.929 1.00 73.38 219 THR A C 1
ATOM 1715 O O . THR A 1 219 ? -32.572 -18.364 8.151 1.00 73.38 219 THR A O 1
ATOM 1718 N N . ASN A 1 220 ? -32.812 -17.161 6.276 1.00 71.69 220 ASN A N 1
ATOM 1719 C CA . ASN A 1 220 ? -32.816 -15.833 6.882 1.00 71.69 220 ASN A CA 1
ATOM 1720 C C . ASN A 1 220 ? -31.475 -15.394 7.504 1.00 71.69 220 ASN A C 1
ATOM 1722 O O . ASN A 1 220 ? -31.410 -14.379 8.194 1.00 71.69 220 ASN A O 1
ATOM 1726 N N . ARG A 1 221 ? -30.397 -16.142 7.246 1.00 68.12 221 ARG A N 1
ATOM 1727 C CA . ARG A 1 221 ? -29.032 -15.837 7.691 1.00 68.12 221 ARG A CA 1
ATOM 1728 C C . ARG A 1 221 ? -28.330 -14.947 6.661 1.00 68.12 221 ARG A C 1
ATOM 1730 O O . ARG A 1 221 ? -28.425 -15.217 5.466 1.00 68.12 221 ARG A O 1
ATOM 1737 N N . ILE A 1 222 ? -27.629 -13.909 7.112 1.00 72.00 222 ILE A N 1
ATOM 1738 C CA . ILE A 1 222 ? -26.819 -13.031 6.253 1.00 72.00 222 ILE A CA 1
ATOM 1739 C C . ILE A 1 222 ? -25.380 -13.556 6.251 1.00 72.00 222 ILE A C 1
ATOM 1741 O O . ILE A 1 222 ? -24.808 -13.781 7.317 1.00 72.00 222 ILE A O 1
ATOM 1745 N N . THR A 1 223 ? -24.813 -13.778 5.069 1.00 69.81 223 THR A N 1
ATOM 1746 C CA . THR A 1 223 ? -23.436 -14.263 4.874 1.00 69.81 223 THR A CA 1
ATOM 1747 C C . THR A 1 223 ? -22.777 -13.521 3.722 1.00 69.81 223 THR A C 1
ATOM 1749 O O . THR A 1 223 ? -23.455 -13.153 2.766 1.00 69.81 223 THR A O 1
ATOM 1752 N N . GLU A 1 224 ? -21.464 -13.328 3.767 1.00 67.69 224 GLU A N 1
ATOM 1753 C CA . GLU A 1 224 ? -20.742 -12.699 2.657 1.00 67.69 224 GLU A CA 1
ATOM 1754 C C . GLU A 1 224 ? -20.579 -13.666 1.477 1.00 67.69 224 GLU A C 1
ATOM 1756 O O . GLU A 1 224 ? -20.350 -14.865 1.665 1.00 67.69 224 GLU A O 1
ATOM 1761 N N . LEU A 1 225 ? -20.631 -13.146 0.246 1.00 69.31 225 LEU A N 1
ATOM 1762 C CA . LEU A 1 225 ? -20.478 -13.944 -0.981 1.00 69.31 225 LEU A CA 1
ATOM 1763 C C . LEU A 1 225 ? -19.160 -14.756 -1.001 1.00 69.31 225 LEU A C 1
ATOM 1765 O O . LEU A 1 225 ? -19.099 -15.857 -1.547 1.00 69.31 225 LEU A O 1
ATOM 1769 N N . VAL A 1 226 ? -18.111 -14.246 -0.353 1.00 63.56 226 VAL A N 1
ATOM 1770 C CA . VAL A 1 226 ? -16.779 -14.845 -0.237 1.00 63.56 226 VAL A CA 1
ATOM 1771 C C . VAL A 1 226 ? -16.792 -16.138 0.575 1.00 63.56 226 VAL A C 1
ATOM 1773 O O . VAL A 1 226 ? -16.060 -17.069 0.248 1.00 63.56 226 VAL A O 1
ATOM 1776 N N . GLN A 1 227 ? -17.662 -16.224 1.584 1.00 64.88 227 GLN A N 1
ATOM 1777 C CA . GLN A 1 227 ? -17.821 -17.403 2.438 1.00 64.88 227 GLN A CA 1
ATOM 1778 C C . GLN A 1 227 ? -18.536 -18.540 1.698 1.00 64.88 227 GLN A C 1
ATOM 1780 O O . GLN A 1 227 ? -18.400 -19.703 2.062 1.00 64.88 227 GLN A O 1
ATOM 1785 N N . LEU A 1 228 ? -19.269 -18.214 0.630 1.00 67.25 228 LEU A N 1
ATOM 1786 C CA . LEU A 1 228 ? -19.973 -19.178 -0.216 1.00 67.25 228 LEU A CA 1
ATOM 1787 C C . LEU A 1 228 ? -19.094 -19.730 -1.352 1.00 67.25 228 LEU A C 1
ATOM 1789 O O . LEU A 1 228 ? -19.465 -20.725 -1.981 1.00 67.25 228 LEU A O 1
ATOM 1793 N N . ARG A 1 229 ? -17.924 -19.121 -1.597 1.00 59.47 229 ARG A N 1
ATOM 1794 C CA . ARG A 1 229 ? -17.011 -19.434 -2.712 1.00 59.47 229 ARG A CA 1
ATOM 1795 C C . ARG A 1 229 ? -16.451 -20.858 -2.673 1.00 59.47 229 ARG A C 1
ATOM 1797 O O . ARG A 1 229 ? -16.277 -21.455 -3.731 1.00 59.47 229 ARG A O 1
ATOM 1804 N N . ASP A 1 230 ? -16.229 -21.403 -1.480 1.00 54.72 230 ASP A N 1
ATOM 1805 C CA . ASP A 1 230 ? -15.709 -22.768 -1.298 1.00 54.72 230 ASP A CA 1
ATOM 1806 C C . ASP A 1 230 ? -16.822 -23.815 -1.109 1.00 54.72 230 ASP A C 1
ATOM 1808 O O . ASP A 1 230 ? -16.574 -25.016 -1.189 1.00 54.72 230 ASP A O 1
ATOM 1812 N N . ILE A 1 231 ? -18.062 -23.364 -0.892 1.00 55.72 231 ILE A N 1
ATOM 1813 C CA . ILE A 1 231 ? -19.225 -24.215 -0.589 1.00 55.72 231 ILE A CA 1
ATOM 1814 C C . ILE A 1 231 ? -20.077 -24.451 -1.846 1.00 55.72 231 ILE A C 1
ATOM 1816 O O . ILE A 1 231 ? -20.771 -25.459 -1.959 1.00 55.72 231 ILE A O 1
ATOM 1820 N N . SER A 1 232 ? -20.016 -23.541 -2.823 1.00 50.44 232 SER A N 1
ATOM 1821 C CA . SER A 1 232 ? -20.850 -23.587 -4.024 1.00 50.44 232 SER A CA 1
ATOM 1822 C C . SER A 1 232 ? -20.056 -23.225 -5.281 1.00 50.44 232 SER A C 1
ATOM 1824 O O . SER A 1 232 ? -19.490 -22.141 -5.397 1.00 50.44 232 SER A O 1
ATOM 1826 N N . ARG A 1 233 ? -20.023 -24.138 -6.264 1.00 43.69 233 ARG A N 1
ATOM 1827 C CA . ARG A 1 233 ? -19.603 -23.803 -7.633 1.00 43.69 233 ARG A CA 1
ATOM 1828 C C . ARG A 1 233 ? -20.801 -23.157 -8.334 1.00 43.69 233 ARG A C 1
ATOM 1830 O O . ARG A 1 233 ? -21.799 -23.851 -8.518 1.00 43.69 233 ARG A O 1
ATOM 1837 N N . PRO A 1 234 ? -20.746 -21.879 -8.746 1.00 45.12 234 PRO A N 1
ATOM 1838 C CA . PRO A 1 234 ? -21.867 -21.278 -9.450 1.00 45.12 234 PRO A CA 1
ATOM 1839 C C . PRO A 1 234 ? -22.008 -21.929 -10.830 1.00 45.12 234 PRO A C 1
ATOM 1841 O O . PRO A 1 234 ? -21.129 -21.810 -11.690 1.00 45.12 234 PRO A O 1
ATOM 1844 N N . VAL A 1 235 ? -23.120 -22.631 -11.042 1.00 40.97 235 VAL A N 1
ATOM 1845 C CA . VAL A 1 235 ? -23.537 -23.086 -12.367 1.00 40.97 235 VAL A CA 1
ATOM 1846 C C . VAL A 1 235 ? -24.049 -21.861 -13.135 1.00 40.97 235 VAL A C 1
ATOM 1848 O O . VAL A 1 235 ? -24.921 -21.133 -12.680 1.00 40.97 235 VAL A O 1
ATOM 1851 N N . GLN A 1 236 ? -23.467 -21.647 -14.315 1.00 40.69 236 GLN A N 1
ATOM 1852 C CA . GLN A 1 236 ? -23.895 -20.731 -15.379 1.00 40.69 236 GLN A CA 1
ATOM 1853 C C . GLN A 1 236 ? -23.700 -19.211 -15.211 1.00 40.69 236 GLN A C 1
ATOM 1855 O O . GLN A 1 236 ? -24.575 -18.430 -14.844 1.00 40.69 236 GLN A O 1
ATOM 18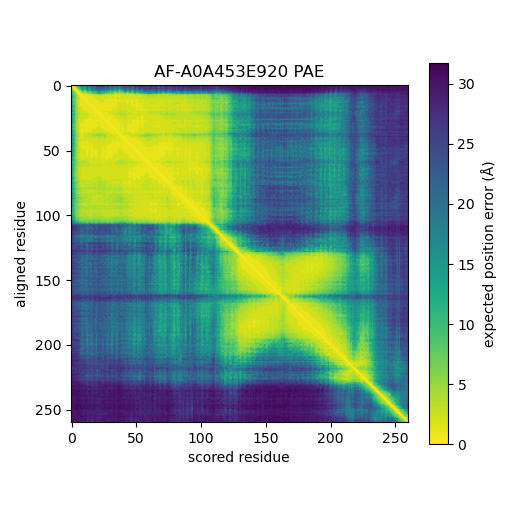60 N N . ARG A 1 237 ? -22.581 -18.789 -15.811 1.00 37.91 237 ARG A N 1
ATOM 1861 C CA . ARG A 1 237 ? -22.220 -17.468 -16.366 1.00 37.91 237 ARG A CA 1
ATOM 1862 C C . ARG A 1 237 ? -23.308 -16.710 -17.160 1.00 37.91 237 ARG A C 1
ATOM 1864 O O . ARG A 1 237 ? -23.052 -15.582 -17.566 1.00 37.91 237 ARG A O 1
ATOM 1871 N N . HIS A 1 238 ? -24.471 -17.302 -17.440 1.00 39.19 238 HIS A N 1
ATOM 1872 C CA . HIS A 1 238 ? -25.486 -16.722 -18.328 1.00 39.19 238 HIS A CA 1
ATOM 1873 C C . HIS A 1 238 ? -26.639 -16.025 -17.582 1.00 39.19 238 HIS A C 1
ATOM 1875 O O . HIS A 1 238 ? -27.290 -15.156 -18.158 1.00 39.19 238 HIS A O 1
ATOM 1881 N N . LEU A 1 239 ? -26.864 -16.337 -16.298 1.00 37.84 239 LEU A N 1
ATOM 1882 C CA . LEU A 1 239 ? -27.992 -15.780 -15.536 1.00 37.84 239 LEU A CA 1
ATOM 1883 C C . LEU A 1 239 ? -27.707 -14.370 -14.980 1.00 37.84 239 LEU A C 1
ATOM 1885 O O . LEU A 1 239 ? -28.579 -13.503 -15.005 1.00 37.84 239 LEU A O 1
ATOM 1889 N N . LEU A 1 240 ? -26.456 -14.101 -14.582 1.00 39.16 240 LEU A N 1
ATOM 1890 C CA . LEU A 1 240 ? -26.051 -12.821 -13.976 1.00 39.16 240 LEU A CA 1
ATOM 1891 C C . LEU A 1 240 ? -26.209 -11.616 -14.922 1.00 39.16 240 LEU A C 1
ATOM 1893 O O . LEU A 1 240 ? -26.556 -10.523 -14.482 1.00 39.16 240 LEU A O 1
ATOM 1897 N N . LEU A 1 241 ? -26.020 -11.803 -16.233 1.00 36.28 241 LEU A N 1
ATOM 1898 C CA . LEU A 1 241 ? -26.172 -10.716 -17.210 1.00 36.28 241 LEU A CA 1
ATOM 1899 C C . LEU A 1 241 ? -27.637 -10.321 -17.456 1.00 36.28 241 LEU A C 1
ATOM 1901 O O . LEU A 1 241 ? -27.889 -9.179 -17.839 1.00 36.28 241 LEU A O 1
ATOM 1905 N N . LYS A 1 242 ? -28.603 -11.220 -17.217 1.00 36.00 242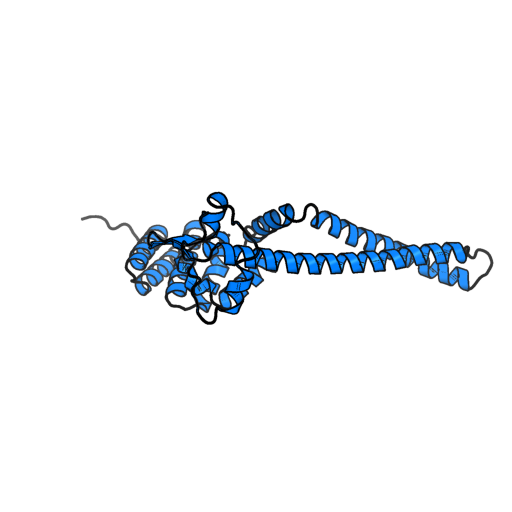 LYS A N 1
ATOM 1906 C CA . LYS A 1 242 ? -30.033 -10.886 -17.322 1.00 36.00 242 LYS A CA 1
ATOM 1907 C C . LYS A 1 242 ? -30.527 -10.109 -16.098 1.00 36.00 242 LYS A C 1
ATOM 1909 O O . LYS A 1 242 ? -31.204 -9.104 -16.282 1.00 36.00 242 LYS A O 1
ATOM 1914 N N . GLN A 1 243 ? -30.112 -10.486 -14.886 1.00 38.62 243 GLN A N 1
ATOM 1915 C CA . GLN A 1 243 ? -30.518 -9.785 -13.655 1.00 38.62 243 GLN A CA 1
ATOM 1916 C C . GLN A 1 243 ? -29.926 -8.369 -13.530 1.00 38.62 243 GLN A C 1
ATOM 1918 O O . GLN A 1 243 ? -30.598 -7.469 -13.030 1.00 38.62 243 GLN A O 1
ATOM 1923 N N . CYS A 1 244 ? -28.719 -8.111 -14.053 1.00 36.12 244 CYS A N 1
ATOM 1924 C CA . CYS A 1 244 ? -28.127 -6.763 -14.030 1.00 36.12 244 CYS A CA 1
ATOM 1925 C C . CYS A 1 244 ? -28.894 -5.709 -14.849 1.00 36.12 244 CYS A C 1
ATOM 1927 O O . CYS A 1 244 ? -28.688 -4.520 -14.624 1.00 36.12 244 CYS A O 1
ATOM 1929 N N . LYS A 1 245 ? -29.770 -6.102 -15.785 1.00 35.06 245 LYS A N 1
ATOM 1930 C CA . LYS A 1 245 ? -30.557 -5.145 -16.584 1.00 35.06 245 LYS A CA 1
ATOM 1931 C C . LYS A 1 245 ? -31.828 -4.659 -15.871 1.00 35.06 245 LYS A C 1
ATOM 1933 O O . LYS A 1 245 ? -32.392 -3.651 -16.288 1.00 35.06 245 LYS A O 1
ATOM 1938 N N . GLU A 1 246 ? -32.250 -5.338 -14.802 1.00 34.84 246 GLU A N 1
ATOM 1939 C CA . GLU A 1 246 ? -33.486 -5.054 -14.050 1.00 34.84 246 GLU A CA 1
ATOM 1940 C C . GLU A 1 246 ? -33.259 -4.397 -12.678 1.00 34.84 246 GLU A C 1
ATOM 1942 O O . GLU A 1 246 ? -34.204 -3.887 -12.078 1.00 34.84 246 GLU A O 1
ATOM 1947 N N . LEU A 1 247 ? -32.016 -4.324 -12.192 1.00 42.22 247 LEU A N 1
ATOM 1948 C CA . LEU A 1 247 ? -31.682 -3.730 -10.893 1.00 42.22 247 LEU A CA 1
ATOM 1949 C C . LEU A 1 247 ? -31.721 -2.195 -10.937 1.00 42.22 247 LEU A C 1
ATOM 1951 O O . LEU A 1 247 ? -30.703 -1.515 -11.044 1.00 42.22 247 LEU A O 1
ATOM 1955 N N . ARG A 1 248 ? -32.935 -1.652 -10.813 1.00 41.91 248 ARG A N 1
ATOM 1956 C CA . ARG A 1 248 ? -33.213 -0.263 -10.413 1.00 41.91 248 ARG A CA 1
ATOM 1957 C C . ARG A 1 248 ? -33.588 -0.151 -8.921 1.00 41.91 248 ARG A C 1
ATOM 1959 O O . ARG A 1 248 ? -34.289 0.774 -8.529 1.00 41.91 248 ARG A O 1
ATOM 1966 N N . GLY A 1 249 ? -33.123 -1.089 -8.095 1.00 39.22 249 GLY A N 1
ATOM 1967 C CA . GLY A 1 249 ? -33.369 -1.163 -6.652 1.00 39.22 249 GLY A CA 1
ATOM 1968 C C . GLY A 1 249 ? -32.381 -2.126 -5.989 1.00 39.22 249 GLY A C 1
ATOM 1969 O O . GLY A 1 249 ? -31.935 -3.083 -6.609 1.00 39.22 249 GLY A O 1
ATOM 1970 N N . THR A 1 250 ? -31.985 -1.823 -4.760 1.00 40.38 250 THR A N 1
ATOM 1971 C CA . THR A 1 250 ? -30.753 -2.241 -4.067 1.00 40.38 250 THR A CA 1
ATOM 1972 C C . THR A 1 250 ? -30.718 -3.666 -3.489 1.00 40.38 250 THR A C 1
ATOM 1974 O O . THR A 1 250 ? -29.952 -3.907 -2.563 1.00 40.38 250 THR A O 1
ATOM 1977 N N . GLU A 1 251 ? -31.477 -4.634 -4.011 1.00 38.19 251 GLU A N 1
ATOM 1978 C CA . GLU A 1 251 ? -31.455 -6.013 -3.489 1.00 38.19 251 GLU A CA 1
ATOM 1979 C C . GLU A 1 251 ? -31.548 -7.067 -4.603 1.00 38.19 251 GLU A C 1
ATOM 1981 O O . GLU A 1 251 ? -32.442 -7.042 -5.447 1.00 38.19 251 GLU A O 1
ATOM 1986 N N . LEU A 1 252 ? -30.613 -8.024 -4.589 1.00 39.25 252 LEU A N 1
ATOM 1987 C CA . LEU A 1 252 ? -30.616 -9.211 -5.446 1.00 39.25 252 LEU A CA 1
ATOM 1988 C C . LEU A 1 252 ? -31.251 -10.366 -4.661 1.00 39.25 252 LEU A C 1
ATOM 1990 O O . LEU A 1 252 ? -30.625 -10.943 -3.773 1.00 39.25 252 LEU A O 1
ATOM 1994 N N . ILE A 1 253 ? -32.503 -10.696 -4.977 1.00 36.88 253 ILE A N 1
ATOM 1995 C CA . ILE A 1 253 ? -33.216 -11.839 -4.397 1.00 36.88 253 ILE A CA 1
ATOM 1996 C C . ILE A 1 253 ? -33.036 -13.033 -5.344 1.00 36.88 253 ILE A C 1
ATOM 1998 O O . ILE A 1 253 ? -33.583 -13.045 -6.445 1.00 36.88 253 ILE A O 1
ATOM 2002 N N . CYS A 1 254 ? -32.262 -14.042 -4.936 1.00 34.25 254 CYS A N 1
ATOM 2003 C CA . CYS A 1 254 ? -32.192 -15.321 -5.647 1.00 34.25 254 CYS A CA 1
ATOM 2004 C C . CYS A 1 254 ? -33.283 -16.266 -5.123 1.00 34.25 254 CYS A C 1
ATOM 2006 O O . CYS A 1 254 ? -33.149 -16.843 -4.045 1.00 34.25 254 CYS A O 1
ATOM 2008 N N . SER A 1 255 ? -34.362 -16.420 -5.893 1.00 32.28 255 SER A N 1
ATOM 2009 C CA . SER A 1 255 ? -35.419 -17.406 -5.644 1.00 32.28 255 SER A CA 1
ATOM 2010 C C . SER A 1 255 ? -34.950 -18.816 -6.018 1.00 32.28 255 SER A C 1
ATOM 2012 O O . SER A 1 255 ? -34.280 -19.026 -7.027 1.00 32.28 255 SER A O 1
ATOM 2014 N N . ASN A 1 256 ? -35.323 -19.789 -5.193 1.00 32.56 256 ASN A N 1
ATOM 2015 C CA . ASN A 1 256 ? -34.780 -21.148 -5.134 1.00 32.56 256 ASN A CA 1
ATOM 2016 C C . ASN A 1 256 ? -35.301 -22.110 -6.235 1.00 32.56 256 ASN A C 1
ATOM 2018 O O . ASN A 1 256 ? -35.443 -23.300 -5.979 1.00 32.56 256 ASN A O 1
ATOM 2022 N N . GLU A 1 257 ? -35.622 -21.626 -7.439 1.00 32.19 257 GLU A N 1
ATOM 2023 C CA . GLU A 1 257 ? -36.280 -22.438 -8.488 1.00 32.19 257 GLU A CA 1
ATOM 2024 C C . GLU A 1 257 ? -35.338 -23.046 -9.544 1.00 32.19 257 GLU A C 1
ATOM 2026 O O . GLU A 1 257 ? -35.799 -23.627 -10.520 1.00 32.19 257 GLU A O 1
ATOM 2031 N N . ALA A 1 258 ? -34.019 -22.988 -9.358 1.00 30.89 258 ALA A N 1
ATOM 2032 C CA . ALA A 1 258 ? -33.057 -23.578 -10.297 1.00 30.89 258 ALA A CA 1
ATOM 2033 C C . ALA A 1 258 ? -32.204 -24.681 -9.649 1.00 30.89 258 ALA A C 1
ATOM 2035 O O . ALA A 1 258 ? -30.977 -24.633 -9.683 1.00 30.89 258 ALA A O 1
ATOM 2036 N N . PHE A 1 259 ? -32.860 -25.671 -9.042 1.00 29.48 259 PHE A N 1
ATOM 2037 C CA . PHE A 1 259 ? -32.239 -26.947 -8.683 1.00 29.48 259 PHE A CA 1
ATOM 2038 C C . PHE A 1 259 ? -32.944 -28.079 -9.435 1.00 29.48 259 PHE A C 1
ATOM 2040 O O . PHE A 1 259 ? -33.890 -28.655 -8.910 1.00 29.48 259 PHE A O 1
ATOM 2047 N N . PHE A 1 260 ? -32.487 -28.354 -10.660 1.00 31.55 260 PHE A N 1
ATOM 2048 C CA . PHE A 1 260 ? -32.378 -29.681 -11.283 1.00 31.55 260 PHE A CA 1
ATOM 2049 C C . PHE A 1 260 ? -31.349 -29.616 -12.416 1.00 31.55 260 PHE A C 1
ATOM 2051 O O . PHE A 1 260 ? -31.360 -28.611 -13.163 1.00 31.55 260 PHE A O 1
#

pLDDT: mean 77.3, std 20.38, range [29.48, 97.75]

Sequence (260 aa):
KEVEAAPTAESCVNLGLEFFSKGRVRDALEQFDNALELNPNPTEAQAAFYNKACCHAYREESKKAAECLRIALRDYNLKFGTVLNDPDMAPFRASPEFKELQEEALRGGEDIGSGFRRDLKLISEVQAPFRGVRRFFYVAFIAAAGISTFFTIPRLIFALQGGDGAPDFLETAGNAAINIGGIVVLVALFFWENKKEEEQITNISRNETLSRLPVRLSTNRITELVQLRDISRPVQRHLLLKQCKELRGTELICSNEAFF

Mean predicted aligned error: 15.77 Å

Nearest PDB structures (foldseek):
  2dba-assembly1_A  TM=4.942E-01  e=5.665E-02  Homo sapiens
  2yhc-assembly1_A  TM=2.912E-01  e=1.023E+00  Escherichia coli BL21(DE3)
  5c21-assembly1_B  TM=3.923E-01  e=3.458E+00  Escherichia coli
  1y2o-assembly1_B  TM=2.202E-01  e=2.190E+00  Homo sapiens

Organism: Aegilops tauschii subsp. strangulata (NCBI:txid200361)

Solvent-accessible surface area (backbone atoms only — not comparable to full-atom values): 14425 Å² total; per-residue (Å²): 132,83,80,80,70,80,89,45,22,63,56,25,37,54,52,13,51,55,29,40,77,71,68,37,43,69,62,12,45,53,23,22,52,51,14,62,70,54,72,42,54,68,68,48,40,26,48,24,30,44,52,42,14,40,47,25,16,70,68,70,37,38,68,59,16,45,53,29,40,48,48,16,24,31,81,47,53,43,52,55,64,55,61,73,70,37,72,64,33,50,66,28,66,76,36,71,50,42,52,51,54,50,49,51,52,67,70,50,59,103,70,46,33,78,57,49,55,51,57,54,47,52,57,50,37,72,77,41,73,62,52,70,59,53,53,51,50,39,54,52,50,37,50,52,31,48,56,53,37,66,62,36,52,61,51,40,54,44,22,72,70,52,65,93,88,46,56,63,51,69,62,42,49,49,56,39,49,52,29,54,51,48,36,55,53,40,53,52,50,51,54,52,52,52,54,51,47,56,53,46,53,51,50,49,51,50,49,52,56,57,29,61,39,79,41,75,44,96,86,74,47,77,44,39,47,55,75,42,58,88,78,48,84,85,83,64,92,70,58,64,68,60,54,67,77,68,63,87,58,99,71,89,83,85,75,91,82,85,81,129

InterPro domains:
  IPR011990 Tetratricopeptide-like helical domain superfamily [G3DSA:1.25.40.10] (1-104)
  IPR011990 Tetratricopeptide-like helical domain superfamily [SSF48452] (9-74)
  IPR019734 Tetratricopeptide repeat [PF00515] (9-41)
  IPR019734 Tetratricopeptide repeat [PS50005] (9-42)
  IPR019734 Tetratricopeptide repeat [SM00028] (9-42)
  IPR021883 Protein LOW PSII ACCUMULATION 1-like [PF11998] (117-194)

Secondary structure (DSSP, 8-state):
----PPPPHHHHHHHHHHHHHTT-HHHHHHHHHHHHHS---HHHHHHHHHHHHHHHHHTT-HHHHHHHHHHHHHTS---HHHHHH-STTHHHHTSHHHHHHHHHHHH--TTS-THHHHHHHHHHHHHSTTHHHHHHHHHHHHHHHHHHHHHHHHHHHHHHH--TTPPPHHHHHHHHHHHHHHHHHHHHHHHHHHHHHHHHHHHHHHHHHHHT-EEE-TTS-EEEGGGGTTT-----TTSHHHHTTT-SSS-----S----